Protein AF-0000000078038504 (afdb_homodimer)

Organism: Hydrogenophilus thermoluteolus (NCBI:txid297)

Solvent-accessible surface area (backbone atoms only — not comparable to full-atom values): 16137 Å² total; per-residue (Å²): 131,82,73,74,80,75,63,77,75,79,66,62,67,40,42,63,66,54,67,81,64,64,55,61,68,60,52,27,52,26,53,62,68,68,37,33,70,61,39,32,51,54,35,48,54,55,28,47,38,41,34,39,73,30,91,58,35,70,69,30,65,68,36,38,48,38,49,16,51,30,24,44,36,44,16,57,41,23,33,72,62,33,28,35,53,59,13,50,55,23,36,52,51,15,52,60,49,45,62,78,41,58,59,56,52,98,37,34,47,39,55,61,56,51,52,46,45,63,62,47,48,70,69,48,62,89,57,56,50,65,37,75,53,84,55,83,83,77,79,74,73,70,64,50,68,54,134,131,83,73,77,78,76,63,76,77,79,67,64,67,40,42,63,66,55,66,80,64,63,55,63,66,60,52,26,51,27,54,64,68,68,36,32,70,62,40,32,51,55,35,48,53,53,30,48,38,41,34,38,71,29,90,58,34,71,68,30,65,68,36,39,47,37,48,16,51,31,24,44,35,45,18,59,42,23,34,73,62,34,26,35,51,60,14,52,54,23,37,53,50,13,52,62,49,44,61,76,41,58,59,57,50,98,39,32,47,39,56,62,56,50,52,47,45,63,62,46,48,70,70,48,61,89,55,54,49,64,38,76,52,85,55,84,82,77,78,71,74,70,63,49,67,54,134

Radius of gyration: 19.46 Å; Cα contacts (8 Å, |Δi|>4): 376; chains: 2; bounding box: 46×58×58 Å

InterPro domains:
  IPR023203 TTHA0068-like superfamily [SSF140663] (23-120)

Foldseek 3Di:
DPPPPVPVPPFDEQDPVLLVVDDVVVLLVCVVVLVLVVSLVVLVVSLCSRQGVYPCRCVPLVSLQSVLVSLLSVLLVCLQQQQLVSNLVSLVSNLVSCVVVPQDDSFWGCVQSNVQSVVQNVQSPPDDRRDHRSDVVDDGDGTGGGD/DPPPCVPPPPFDEQDPVLLVVDDVVVLLVCVVVLVLVVSLVVLVVSLCSRQGVYPCRCVPLVSLQSVLVSLLSVLLVCLQQQQLVSNLVSLVSNLVSCVVVPQDDSFWGCVQSNVQSVVQNVQSPPDDRRDHRSDVVDDGDGTGGGD

Structure (mmCIF, N/CA/C/O backbone):
data_AF-0000000078038504-model_v1
#
loop_
_entity.id
_entity.type
_entity.pdbx_description
1 polymer 'DUF309 domain-containing protein'
#
loop_
_atom_site.group_PDB
_atom_site.id
_atom_site.type_symbol
_atom_site.label_atom_id
_atom_site.label_alt_id
_atom_site.label_comp_id
_atom_site.label_asym_id
_atom_site.label_entity_id
_atom_site.label_seq_id
_atom_site.pdbx_PDB_ins_code
_atom_site.Cartn_x
_atom_site.Cartn_y
_atom_site.Cartn_z
_atom_site.occupancy
_atom_site.B_iso_or_equiv
_atom_site.auth_seq_id
_atom_site.auth_comp_id
_atom_site.auth_asym_id
_atom_site.auth_atom_id
_atom_site.pdbx_PDB_model_num
ATOM 1 N N . MET A 1 1 ? 1.207 25.094 34.562 1 24.45 1 MET A N 1
ATOM 2 C CA . MET A 1 1 ? 1.896 24.625 33.344 1 24.45 1 MET A CA 1
ATOM 3 C C . MET A 1 1 ? 1.622 23.141 33.125 1 24.45 1 MET A C 1
ATOM 5 O O . MET A 1 1 ? 2.064 22.297 33.875 1 24.45 1 MET A O 1
ATOM 9 N N . LYS A 1 2 ? 0.464 22.75 32.844 1 29.91 2 LYS A N 1
ATOM 10 C CA . LYS A 1 2 ? 0.035 21.359 32.906 1 29.91 2 LYS A CA 1
ATOM 11 C C . LYS A 1 2 ? 0.872 20.469 32 1 29.91 2 LYS A C 1
ATOM 13 O O . LYS A 1 2 ? 1.03 20.766 30.812 1 29.91 2 LYS A O 1
ATOM 18 N N . LEU A 1 3 ? 1.889 19.797 32.438 1 27.39 3 LEU A N 1
ATOM 19 C CA . LEU A 1 3 ? 2.777 18.859 31.781 1 27.39 3 LEU A CA 1
ATOM 20 C C . LEU A 1 3 ? 1.981 17.859 30.953 1 27.39 3 LEU A C 1
ATOM 22 O O . LEU A 1 3 ? 1.042 17.234 31.453 1 27.39 3 LEU A O 1
ATOM 26 N N . LEU A 1 4 ? 1.687 18.172 29.75 1 30.17 4 LEU A N 1
ATOM 27 C CA . LEU A 1 4 ? 1.006 17.234 28.859 1 30.17 4 LEU A CA 1
ATOM 28 C C . LEU A 1 4 ? 1.541 15.828 29.047 1 30.17 4 LEU A C 1
ATOM 30 O O . LEU A 1 4 ? 2.752 15.602 28.984 1 30.17 4 LEU A O 1
ATOM 34 N N . ASP A 1 5 ? 1.05 15.086 30 1 33.38 5 ASP A N 1
ATOM 35 C CA . ASP A 1 5 ? 1.369 13.695 30.328 1 33.38 5 ASP A CA 1
ATOM 36 C C . ASP A 1 5 ? 1.619 12.875 29.062 1 33.38 5 ASP A C 1
ATOM 38 O O . ASP A 1 5 ? 0.715 12.695 28.234 1 33.38 5 ASP A O 1
ATOM 42 N N . LEU A 1 6 ? 2.699 13.031 28.328 1 35.84 6 LEU A N 1
ATOM 43 C CA . LEU A 1 6 ? 3.246 12.227 27.234 1 35.84 6 LEU A CA 1
ATOM 44 C C . LEU A 1 6 ? 3.248 10.75 27.594 1 35.84 6 LEU A C 1
ATOM 46 O O . LEU A 1 6 ? 4.312 10.141 27.75 1 35.84 6 LEU A O 1
ATOM 50 N N . SER A 1 7 ? 2.449 10.32 28.469 1 36.69 7 SER A N 1
ATOM 51 C CA . SER A 1 7 ? 2.379 8.891 28.734 1 36.69 7 SER A CA 1
ATOM 52 C C . SER A 1 7 ? 2.447 8.094 27.438 1 36.69 7 SER A C 1
ATOM 54 O O . SER A 1 7 ? 1.927 8.531 26.406 1 36.69 7 SER A O 1
ATOM 56 N N . PRO A 1 8 ? 3.508 7.215 27.203 1 38.59 8 PRO A N 1
ATOM 57 C CA . PRO A 1 8 ? 3.77 6.453 25.969 1 38.59 8 PRO A CA 1
ATOM 58 C C . PRO A 1 8 ? 2.492 5.922 25.328 1 38.59 8 PRO A C 1
ATOM 60 O O . PRO A 1 8 ? 1.638 5.355 26.016 1 38.59 8 PRO A O 1
ATOM 63 N N . THR A 1 9 ? 1.84 6.656 24.531 1 39.56 9 THR A N 1
ATOM 64 C CA . THR A 1 9 ? 0.634 6.195 23.844 1 39.56 9 THR A CA 1
ATOM 65 C C . THR A 1 9 ? 0.665 4.684 23.656 1 39.56 9 THR A C 1
ATOM 67 O O . THR A 1 9 ? 1.648 4.137 23.156 1 39.56 9 THR A O 1
ATOM 70 N N . HIS A 1 10 ? 0.212 3.795 24.547 1 45.25 10 HIS A N 1
ATOM 71 C CA . HIS A 1 10 ? 0.018 2.35 24.531 1 45.25 10 HIS A CA 1
ATOM 72 C C . HIS A 1 10 ? -0.402 1.855 23.156 1 45.25 10 HIS A C 1
ATOM 74 O O . HIS A 1 10 ? -1.516 2.133 22.703 1 45.25 10 HIS A O 1
ATOM 80 N N . PHE A 1 11 ? 0.529 1.907 22.234 1 53.47 11 PHE A N 1
ATOM 81 C CA . PHE A 1 11 ? 0.198 1.375 20.922 1 53.47 11 PHE A CA 1
ATOM 82 C C . PHE A 1 11 ? -0.288 -0.066 21.031 1 53.47 11 PHE A C 1
ATOM 84 O O . PHE A 1 11 ? 0.213 -0.837 21.844 1 53.47 11 PHE A O 1
ATOM 91 N N . ALA A 1 12 ? -1.456 -0.345 20.531 1 58.91 12 ALA A N 1
ATOM 92 C CA . ALA A 1 12 ? -1.997 -1.701 20.547 1 58.91 12 ALA A CA 1
ATOM 93 C C . ALA A 1 12 ? -0.991 -2.699 19.984 1 58.91 12 ALA A C 1
ATOM 95 O O . ALA A 1 12 ? -0.213 -2.367 19.094 1 58.91 12 ALA A O 1
ATOM 96 N N . PRO A 1 13 ? -0.776 -3.814 20.688 1 65.5 13 PRO A N 1
ATOM 97 C CA . PRO A 1 13 ? 0.057 -4.875 20.125 1 65.5 13 PRO A CA 1
ATOM 98 C C . PRO A 1 13 ? -0.416 -5.309 18.734 1 65.5 13 PRO A C 1
ATOM 100 O O . PRO A 1 13 ? -1.548 -5.012 18.344 1 65.5 13 PRO A O 1
ATOM 103 N N . PRO A 1 14 ? 0.567 -5.852 17.969 1 70.88 14 PRO A N 1
ATOM 104 C CA . PRO A 1 14 ? 0.13 -6.402 16.688 1 70.88 14 PRO A CA 1
ATOM 105 C C . PRO A 1 14 ? -1.079 -7.324 16.812 1 70.88 14 PRO A C 1
ATOM 107 O O . PRO A 1 14 ? -1.186 -8.07 17.797 1 70.88 14 PRO A O 1
ATOM 110 N N . ASP A 1 15 ? -1.96 -7.094 15.898 1 80.44 15 ASP A N 1
ATOM 111 C CA . ASP A 1 15 ? -3.168 -7.91 15.883 1 80.44 15 ASP A CA 1
ATOM 112 C C . ASP A 1 15 ? -2.947 -9.203 15.109 1 80.44 15 ASP A C 1
ATOM 114 O O . ASP A 1 15 ? -3.367 -9.32 13.953 1 80.44 15 ASP A O 1
ATOM 118 N N . ARG A 1 16 ? -2.447 -10.242 15.766 1 84.88 16 ARG A N 1
ATOM 119 C CA . ARG A 1 16 ? -2.141 -11.5 15.086 1 84.88 16 ARG A CA 1
ATOM 120 C C . ARG A 1 16 ? -3.406 -12.312 14.844 1 84.88 16 ARG A C 1
ATOM 122 O O . ARG A 1 16 ? -3.396 -13.266 14.055 1 84.88 16 ARG A O 1
ATOM 129 N N . GLN A 1 17 ? -4.422 -11.875 15.469 1 87.38 17 GLN A N 1
ATOM 130 C CA . GLN A 1 17 ? -5.688 -12.57 15.266 1 87.38 17 GLN A CA 1
ATOM 131 C C . GLN A 1 17 ? -6.145 -12.477 13.812 1 87.38 17 GLN A C 1
ATOM 133 O O . GLN A 1 17 ? -6.965 -13.273 13.359 1 87.38 17 GLN A O 1
ATOM 138 N N . VAL A 1 18 ? -5.613 -11.539 13.117 1 88.94 18 VAL A N 1
ATOM 139 C CA . VAL A 1 18 ? -5.965 -11.352 11.711 1 88.94 18 VAL A CA 1
ATOM 140 C C . VAL A 1 18 ? -5.621 -12.617 10.922 1 88.94 18 VAL A C 1
ATOM 142 O O . VAL A 1 18 ? -6.305 -12.953 9.953 1 88.94 18 VAL A O 1
ATOM 145 N N . LEU A 1 19 ? -4.648 -13.367 11.406 1 90.88 19 LEU A N 1
ATOM 146 C CA . LEU A 1 19 ? -4.203 -14.555 10.68 1 90.88 19 LEU A CA 1
ATOM 147 C C . LEU A 1 19 ? -5.246 -15.664 10.773 1 90.88 19 LEU A C 1
ATOM 149 O O . LEU A 1 19 ? -5.43 -16.422 9.82 1 90.88 19 LEU A O 1
ATOM 153 N N . SER A 1 20 ? -5.902 -15.711 11.883 1 89.56 20 SER A N 1
ATOM 154 C CA . SER A 1 20 ? -6.922 -16.734 12.07 1 89.56 20 SER A CA 1
ATOM 155 C C . SER A 1 20 ? -8.172 -16.438 11.258 1 89.56 20 SER A C 1
ATOM 157 O O . SER A 1 20 ? -8.984 -17.328 10.992 1 89.56 20 SER A O 1
ATOM 159 N N . ASN A 1 21 ? -8.266 -15.203 10.797 1 87.19 21 ASN A N 1
ATOM 160 C CA . ASN A 1 21 ? -9.469 -14.773 10.086 1 87.19 21 ASN A CA 1
ATOM 161 C C . ASN A 1 21 ? -9.188 -14.547 8.602 1 87.19 21 ASN A C 1
ATOM 163 O O . ASN A 1 21 ? -10.016 -13.984 7.891 1 87.19 21 ASN A O 1
ATOM 167 N N . LEU A 1 22 ? -7.977 -14.992 8.227 1 91.38 22 LEU A N 1
ATOM 168 C CA . LEU A 1 22 ? -7.668 -14.836 6.809 1 91.38 22 LEU A CA 1
ATOM 169 C C . LEU A 1 22 ? -8.523 -15.781 5.965 1 91.38 22 LEU A C 1
ATOM 171 O O . LEU A 1 22 ? -8.391 -17 6.062 1 91.38 22 LEU A O 1
ATOM 175 N N . ASP A 1 23 ? -9.422 -15.219 5.242 1 93.75 23 ASP A N 1
ATOM 176 C CA . ASP A 1 23 ? -10.273 -15.984 4.332 1 93.75 23 ASP A CA 1
ATOM 177 C C . ASP A 1 23 ? -9.773 -15.883 2.895 1 93.75 23 ASP A C 1
ATOM 179 O O . ASP A 1 23 ? -10.141 -14.961 2.166 1 93.75 23 ASP A O 1
ATOM 183 N N . TRP A 1 24 ? -9.102 -16.859 2.418 1 97.12 24 TRP A N 1
ATOM 184 C CA . TRP A 1 24 ? -8.5 -16.844 1.092 1 97.12 24 TRP A CA 1
ATOM 185 C C . TRP A 1 24 ? -9.562 -16.969 0.005 1 97.12 24 TRP A C 1
ATOM 187 O O . TRP A 1 24 ? -9.305 -16.656 -1.161 1 97.12 24 TRP A O 1
ATOM 197 N N . SER A 1 25 ? -10.719 -17.438 0.412 1 97.56 25 SER A N 1
ATOM 198 C CA . SER A 1 25 ? -11.781 -17.484 -0.591 1 97.56 25 SER A CA 1
ATOM 199 C C . SER A 1 25 ? -12.195 -16.094 -1.031 1 97.56 25 SER A C 1
ATOM 201 O O . SER A 1 25 ? -12.547 -15.875 -2.191 1 97.56 25 SER A O 1
ATOM 203 N N . GLU A 1 26 ? -12.133 -15.156 -0.125 1 96.88 26 GLU A N 1
ATOM 204 C CA . GLU A 1 26 ? -12.391 -13.758 -0.467 1 96.88 26 GLU A CA 1
ATOM 205 C C . GLU A 1 26 ? -11.305 -13.203 -1.383 1 96.88 26 GLU A C 1
ATOM 207 O O . GLU A 1 26 ? -11.609 -12.531 -2.373 1 96.88 26 GLU A O 1
ATOM 212 N N . ALA A 1 27 ? -10.07 -13.477 -1.046 1 97.75 27 ALA A N 1
ATOM 213 C CA . ALA A 1 27 ? -8.945 -13.047 -1.873 1 97.75 27 ALA A CA 1
ATOM 214 C C . ALA A 1 27 ? -9.031 -13.648 -3.275 1 97.75 27 ALA A C 1
ATOM 216 O O . ALA A 1 27 ? -8.852 -12.945 -4.27 1 97.75 27 ALA A O 1
ATOM 217 N N . ALA A 1 28 ? -9.367 -14.906 -3.328 1 98.44 28 ALA A N 1
ATOM 218 C CA . ALA A 1 28 ? -9.484 -15.602 -4.605 1 98.44 28 ALA A CA 1
ATOM 219 C C . ALA A 1 28 ? -10.594 -15 -5.465 1 98.44 28 ALA A C 1
ATOM 221 O O . ALA A 1 28 ? -10.43 -14.844 -6.676 1 98.44 28 ALA A O 1
ATOM 222 N N . ALA A 1 29 ? -11.641 -14.68 -4.828 1 98.38 29 ALA A N 1
ATOM 223 C CA . ALA A 1 29 ? -12.758 -14.094 -5.566 1 98.38 29 ALA A CA 1
ATOM 224 C C . ALA A 1 29 ? -12.352 -12.781 -6.223 1 98.38 29 ALA A C 1
ATOM 226 O O . ALA A 1 29 ? -12.633 -12.555 -7.398 1 98.38 29 ALA A O 1
ATOM 227 N N . MET A 1 30 ? -11.656 -11.945 -5.523 1 97.88 30 MET A N 1
ATOM 228 C CA . MET A 1 30 ? -11.227 -10.656 -6.051 1 97.88 30 MET A CA 1
ATOM 229 C C . MET A 1 30 ? -10.156 -10.844 -7.125 1 97.88 30 MET A C 1
ATOM 231 O O . MET A 1 30 ? -10.219 -10.227 -8.188 1 97.88 30 MET A O 1
ATOM 235 N N . TRP A 1 31 ? -9.242 -11.727 -6.898 1 98.5 31 TRP A N 1
ATOM 236 C CA . TRP A 1 31 ? -8.188 -12.031 -7.855 1 98.5 31 TRP A CA 1
ATOM 237 C C . TRP A 1 31 ? -8.773 -12.547 -9.164 1 98.5 31 TRP A C 1
ATOM 239 O O . TRP A 1 31 ? -8.477 -12.023 -10.242 1 98.5 31 TRP A O 1
ATOM 249 N N . ASP A 1 32 ? -9.648 -13.469 -9.016 1 98.5 32 ASP A N 1
ATOM 250 C CA . ASP A 1 32 ? -10.18 -14.18 -10.172 1 98.5 32 ASP A CA 1
ATOM 251 C C . ASP A 1 32 ? -11.141 -13.305 -10.969 1 98.5 32 ASP A C 1
ATOM 253 O O . ASP A 1 32 ? -11.414 -13.57 -12.141 1 98.5 32 ASP A O 1
ATOM 257 N N . SER A 1 33 ? -11.688 -12.305 -10.352 1 97.94 33 SER A N 1
ATOM 258 C CA . SER A 1 33 ? -12.602 -11.406 -11.039 1 97.94 33 SER A CA 1
ATOM 259 C C . SER A 1 33 ? -11.906 -10.102 -11.422 1 97.94 33 SER A C 1
ATOM 261 O O . SER A 1 33 ? -12.57 -9.125 -11.781 1 97.94 33 SER A O 1
ATOM 263 N N . ASN A 1 34 ? -10.602 -10.023 -11.273 1 97.62 34 ASN A N 1
ATOM 264 C CA . ASN A 1 34 ? -9.758 -8.906 -11.688 1 97.62 34 ASN A CA 1
ATOM 265 C C . ASN A 1 34 ? -10.047 -7.652 -10.867 1 97.62 34 ASN A C 1
ATOM 267 O O . ASN A 1 34 ? -9.883 -6.535 -11.359 1 97.62 34 ASN A O 1
ATOM 271 N N . GLN A 1 35 ? -10.547 -7.828 -9.672 1 96.69 35 GLN A N 1
ATOM 272 C CA . GLN A 1 35 ? -10.703 -6.734 -8.719 1 96.69 35 GLN A CA 1
ATOM 273 C C . GLN A 1 35 ? -9.414 -6.512 -7.922 1 96.69 35 GLN A C 1
ATOM 275 O O . GLN A 1 35 ? -9.422 -6.59 -6.691 1 96.69 35 GLN A O 1
ATOM 280 N N . LEU A 1 36 ? -8.438 -6.102 -8.602 1 97.19 36 LEU A N 1
ATOM 281 C CA . LEU A 1 36 ? -7.074 -6.125 -8.078 1 97.19 36 LEU A CA 1
ATOM 282 C C . LEU A 1 36 ? -6.84 -4.949 -7.133 1 97.19 36 LEU A C 1
ATOM 284 O O . LEU A 1 36 ? -6.121 -5.078 -6.137 1 97.19 36 LEU A O 1
ATOM 288 N N . GLY A 1 37 ? -7.41 -3.799 -7.426 1 92.88 37 GLY A N 1
ATOM 289 C CA . GLY A 1 37 ? -7.328 -2.697 -6.48 1 92.88 37 GLY A CA 1
ATOM 290 C C . GLY A 1 37 ? -7.898 -3.039 -5.117 1 92.88 37 GLY A C 1
ATOM 291 O O . GLY A 1 37 ? -7.266 -2.787 -4.09 1 92.88 37 GLY A O 1
ATOM 292 N N . ALA A 1 38 ? -9.07 -3.609 -5.113 1 92.44 38 ALA A N 1
ATOM 293 C CA . ALA A 1 38 ? -9.734 -4.02 -3.877 1 92.44 38 ALA A CA 1
ATOM 294 C C . ALA A 1 38 ? -8.914 -5.082 -3.146 1 92.44 38 ALA A C 1
ATOM 296 O O . ALA A 1 38 ? -8.797 -5.047 -1.92 1 92.44 38 ALA A O 1
ATOM 297 N N . LEU A 1 39 ? -8.391 -5.984 -3.906 1 96.88 39 LEU A N 1
ATOM 298 C CA . LEU A 1 39 ? -7.57 -7.031 -3.305 1 96.88 39 LEU A CA 1
ATOM 299 C C . LEU A 1 39 ? -6.316 -6.441 -2.664 1 96.88 39 LEU A C 1
ATOM 301 O O . LEU A 1 39 ? -5.922 -6.852 -1.571 1 96.88 39 LEU A O 1
ATOM 305 N N . HIS A 1 40 ? -5.703 -5.555 -3.346 1 94.5 40 HIS A N 1
ATOM 306 C CA . HIS A 1 40 ? -4.535 -4.887 -2.779 1 94.5 40 HIS A CA 1
ATOM 307 C C . HIS A 1 40 ? -4.871 -4.23 -1.443 1 94.5 40 HIS A C 1
ATOM 309 O O . HIS A 1 40 ? -4.141 -4.402 -0.463 1 94.5 40 HIS A O 1
ATOM 315 N N . ASP A 1 41 ? -6.02 -3.535 -1.401 1 89.25 41 ASP A N 1
ATOM 316 C CA . ASP A 1 41 ? -6.457 -2.906 -0.16 1 89.25 41 ASP A CA 1
ATOM 317 C C . ASP A 1 41 ? -6.699 -3.949 0.93 1 89.25 41 ASP A C 1
ATOM 319 O O . ASP A 1 41 ? -6.32 -3.746 2.086 1 89.25 41 ASP A O 1
ATOM 323 N N . TRP A 1 42 ? -7.316 -4.977 0.536 1 93.19 42 TRP A N 1
ATOM 324 C CA . TRP A 1 42 ? -7.605 -6.082 1.441 1 93.19 42 TRP A CA 1
ATOM 325 C C . TRP A 1 42 ? -6.324 -6.645 2.043 1 93.19 42 TRP A C 1
ATOM 327 O O . TRP A 1 42 ? -6.227 -6.82 3.26 1 93.19 42 TRP A O 1
ATOM 337 N N . LEU A 1 43 ? -5.305 -6.887 1.297 1 95 43 LEU A N 1
ATOM 338 C CA . LEU A 1 43 ? -4.012 -7.395 1.738 1 95 43 LEU A CA 1
ATOM 339 C C . LEU A 1 43 ? -3.299 -6.379 2.621 1 95 43 LEU A C 1
ATOM 341 O O . LEU A 1 43 ? -2.764 -6.73 3.676 1 95 43 LEU A O 1
ATOM 345 N N . ASN A 1 44 ? -3.354 -5.176 2.193 1 89.38 44 ASN A N 1
ATOM 346 C CA . ASN A 1 44 ? -2.652 -4.113 2.904 1 89.38 44 ASN A CA 1
ATOM 347 C C . ASN A 1 44 ? -3.232 -3.893 4.297 1 89.38 44 ASN A C 1
ATOM 349 O O . ASN A 1 44 ? -2.494 -3.627 5.246 1 89.38 44 ASN A O 1
ATOM 353 N N . GLU A 1 45 ? -4.512 -3.934 4.426 1 89 45 GLU A N 1
ATOM 354 C CA . GLU A 1 45 ? -5.152 -3.799 5.734 1 89 45 GLU A CA 1
ATOM 355 C C . GLU A 1 45 ? -4.699 -4.902 6.684 1 89 45 GLU A C 1
ATOM 357 O O . GLU A 1 45 ? -4.367 -4.633 7.844 1 89 45 GLU A O 1
ATOM 362 N N . ARG A 1 46 ? -4.676 -6.051 6.23 1 92.44 46 ARG A N 1
ATOM 363 C CA . ARG A 1 46 ? -4.277 -7.18 7.066 1 92.44 46 ARG A CA 1
ATOM 364 C C . ARG A 1 46 ? -2.783 -7.133 7.371 1 92.44 46 ARG A C 1
ATOM 366 O O . ARG A 1 46 ? -2.361 -7.453 8.484 1 92.44 46 ARG A O 1
ATOM 373 N N . TRP A 1 47 ? -2.029 -6.781 6.379 1 91.19 47 TRP A N 1
ATOM 374 C CA . TRP A 1 47 ? -0.602 -6.566 6.59 1 91.19 47 TRP A CA 1
ATOM 375 C C . TRP A 1 47 ? -0.362 -5.531 7.684 1 91.19 47 TRP A C 1
ATOM 377 O O . TRP A 1 47 ? 0.427 -5.762 8.602 1 91.19 47 TRP A O 1
ATOM 387 N N . SER A 1 48 ? -1.07 -4.414 7.621 1 86.06 48 SER A N 1
ATOM 388 C CA . SER A 1 48 ? -0.925 -3.338 8.602 1 86.06 48 SER A CA 1
ATOM 389 C C . SER A 1 48 ? -1.262 -3.822 10.008 1 86.06 48 SER A C 1
ATOM 391 O O . SER A 1 48 ? -0.561 -3.492 10.969 1 86.06 48 SER A O 1
ATOM 393 N N . ARG A 1 49 ? -2.236 -4.566 10.109 1 86.75 49 ARG A N 1
ATOM 394 C CA . ARG A 1 49 ? -2.648 -5.094 11.406 1 86.75 49 ARG A CA 1
ATOM 395 C C . ARG A 1 49 ? -1.567 -5.992 12 1 86.75 49 ARG A C 1
ATOM 397 O O . ARG A 1 49 ? -1.41 -6.055 13.227 1 86.75 49 ARG A O 1
ATOM 404 N N . LEU A 1 50 ? -0.825 -6.594 11.18 1 86.44 50 LEU A N 1
ATOM 405 C CA . LEU A 1 50 ? 0.227 -7.496 11.633 1 86.44 50 LEU A CA 1
ATOM 406 C C . LEU A 1 50 ? 1.463 -6.719 12.07 1 86.44 50 LEU A C 1
ATOM 408 O O . LEU A 1 50 ? 2.152 -7.117 13.008 1 86.44 50 LEU A O 1
ATOM 412 N N . ILE A 1 51 ? 1.694 -5.641 11.352 1 82.06 51 ILE A N 1
ATOM 413 C CA . ILE A 1 51 ? 2.992 -5.016 11.578 1 82.06 51 ILE A CA 1
ATOM 414 C C . ILE A 1 51 ? 2.852 -3.896 12.609 1 82.06 51 ILE A C 1
ATOM 416 O O . ILE A 1 51 ? 3.846 -3.436 13.172 1 82.06 51 ILE A O 1
ATOM 420 N N . GLN A 1 52 ? 1.647 -3.453 12.789 1 74.38 52 GLN A N 1
ATOM 421 C CA . GLN A 1 52 ? 1.447 -2.381 13.766 1 74.38 52 GLN A CA 1
ATOM 422 C C . GLN A 1 52 ? 2.035 -2.752 15.117 1 74.38 52 GLN A C 1
ATOM 424 O O . GLN A 1 52 ? 1.69 -3.789 15.688 1 74.38 52 GLN A O 1
ATOM 429 N N . ASN A 1 53 ? 2.967 -1.938 15.57 1 66.06 53 ASN A N 1
ATOM 430 C CA . ASN A 1 53 ? 3.623 -2.062 16.859 1 66.06 53 ASN A CA 1
ATOM 431 C C . ASN A 1 53 ? 4.293 -3.424 17.031 1 66.06 53 ASN A C 1
ATOM 433 O O . ASN A 1 53 ? 4.402 -3.938 18.141 1 66.06 53 ASN A O 1
ATOM 437 N N . SER A 1 54 ? 4.539 -4.078 15.891 1 74.06 54 SER A N 1
ATOM 438 C CA . SER A 1 54 ? 5.223 -5.363 15.953 1 74.06 54 SER A CA 1
ATOM 439 C C . SER A 1 54 ? 6.73 -5.184 16.109 1 74.06 54 SER A C 1
ATOM 441 O O . SER A 1 54 ? 7.352 -4.434 15.352 1 74.06 54 SER A O 1
ATOM 443 N N . PRO A 1 55 ? 7.266 -5.895 17.125 1 70.88 55 PRO A N 1
ATOM 444 C CA . PRO A 1 55 ? 8.719 -5.809 17.281 1 70.88 55 PRO A CA 1
ATOM 445 C C . PRO A 1 55 ? 9.484 -6.34 16.078 1 70.88 55 PRO A C 1
ATOM 447 O O . PRO A 1 55 ? 10.562 -5.836 15.75 1 70.88 55 PRO A O 1
ATOM 450 N N . ALA A 1 56 ? 8.969 -7.34 15.414 1 74.31 56 ALA A N 1
ATOM 451 C CA . ALA A 1 56 ? 9.633 -7.922 14.25 1 74.31 56 ALA A CA 1
ATOM 452 C C . ALA A 1 56 ? 9.461 -7.035 13.016 1 74.31 56 ALA A C 1
ATOM 454 O O . ALA A 1 56 ? 10.289 -7.066 12.102 1 74.31 56 ALA A O 1
ATOM 455 N N . GLY A 1 57 ? 8.375 -6.262 12.969 1 72.94 57 GLY A N 1
ATOM 456 C CA . GLY A 1 57 ? 8.078 -5.387 11.852 1 72.94 57 GLY A CA 1
ATOM 457 C C . GLY A 1 57 ? 8.047 -6.113 10.516 1 72.94 57 GLY A C 1
ATOM 458 O O . GLY A 1 57 ? 7.34 -7.117 10.367 1 72.94 57 GLY A O 1
ATOM 459 N N . MET A 1 58 ? 8.984 -5.715 9.648 1 69.81 58 MET A N 1
ATOM 460 C CA . MET A 1 58 ? 9.023 -6.25 8.289 1 69.81 58 MET A CA 1
ATOM 461 C C . MET A 1 58 ? 9.664 -7.633 8.266 1 69.81 58 MET A C 1
ATOM 463 O O . MET A 1 58 ? 9.586 -8.344 7.262 1 69.81 58 MET A O 1
ATOM 467 N N . ARG A 1 59 ? 10.125 -8.102 9.391 1 78.06 59 ARG A N 1
ATOM 468 C CA . ARG A 1 59 ? 10.773 -9.414 9.453 1 78.06 59 ARG A CA 1
ATOM 469 C C . ARG A 1 59 ? 9.781 -10.492 9.875 1 78.06 59 ARG A C 1
ATOM 471 O O . ARG A 1 59 ? 10.109 -11.68 9.891 1 78.06 59 ARG A O 1
ATOM 478 N N . ASP A 1 60 ? 8.602 -10.102 10.227 1 87.25 60 ASP A N 1
ATOM 479 C CA . ASP A 1 60 ? 7.535 -11.078 10.461 1 87.25 60 ASP A CA 1
ATOM 480 C C . ASP A 1 60 ? 7.203 -11.844 9.18 1 87.25 60 ASP A C 1
ATOM 482 O O . ASP A 1 60 ? 6.836 -11.242 8.164 1 87.25 60 ASP A O 1
ATOM 486 N N . PRO A 1 61 ? 7.367 -13.164 9.25 1 91.81 61 PRO A N 1
ATOM 487 C CA . PRO A 1 61 ? 7.211 -13.938 8.008 1 91.81 61 PRO A CA 1
ATOM 488 C C . PRO A 1 61 ? 5.812 -13.812 7.414 1 91.81 61 PRO A C 1
ATOM 490 O O . PRO A 1 61 ? 5.66 -13.742 6.191 1 91.81 61 PRO A O 1
ATOM 493 N N . GLU A 1 62 ? 4.824 -13.812 8.242 1 94.19 62 GLU A N 1
ATOM 494 C CA . GLU A 1 62 ? 3.459 -13.688 7.738 1 94.19 62 GLU A CA 1
ATOM 495 C C . GLU A 1 62 ? 3.213 -12.305 7.137 1 94.19 62 GLU A C 1
ATOM 497 O O . GLU A 1 62 ? 2.553 -12.18 6.102 1 94.19 62 GLU A O 1
ATOM 502 N N . ALA A 1 63 ? 3.775 -11.336 7.75 1 91.19 63 ALA A N 1
ATOM 503 C CA . ALA A 1 63 ? 3.666 -9.977 7.215 1 91.19 63 ALA A CA 1
ATOM 504 C C . ALA A 1 63 ? 4.41 -9.852 5.891 1 91.19 63 ALA A C 1
ATOM 506 O O . ALA A 1 63 ? 3.896 -9.266 4.934 1 91.19 63 ALA A O 1
ATOM 507 N N . GLU A 1 64 ? 5.574 -10.375 5.914 1 91 64 GLU A N 1
ATOM 508 C CA . GLU A 1 64 ? 6.363 -10.336 4.688 1 91 64 GLU A CA 1
ATOM 509 C C . GLU A 1 64 ? 5.648 -11.047 3.545 1 91 64 GLU A C 1
ATOM 511 O O . GLU A 1 64 ? 5.66 -10.578 2.406 1 91 64 GLU A O 1
ATOM 516 N N . PHE A 1 65 ? 5.074 -12.117 3.902 1 96.19 65 PHE A N 1
ATOM 517 C CA . PHE A 1 65 ? 4.348 -12.891 2.896 1 96.19 65 PHE A CA 1
ATOM 518 C C . PHE A 1 65 ? 3.174 -12.086 2.348 1 96.19 65 PHE A C 1
ATOM 520 O O . PHE A 1 65 ? 2.986 -12 1.132 1 96.19 65 PHE A O 1
ATOM 527 N N . LEU A 1 66 ? 2.379 -11.492 3.184 1 95.75 66 LEU A N 1
ATOM 528 C CA . LEU A 1 66 ? 1.248 -10.68 2.744 1 95.75 66 LEU A CA 1
ATOM 529 C C . LEU A 1 66 ? 1.72 -9.508 1.889 1 95.75 66 LEU A C 1
ATOM 531 O O . LEU A 1 66 ? 1.065 -9.148 0.907 1 95.75 66 LEU A O 1
ATOM 535 N N . GLN A 1 67 ? 2.822 -8.977 2.238 1 93.19 67 GLN A N 1
ATOM 536 C CA . GLN A 1 67 ? 3.393 -7.895 1.439 1 93.19 67 GLN A CA 1
ATOM 537 C C . GLN A 1 67 ? 3.787 -8.391 0.05 1 93.19 67 GLN A C 1
ATOM 539 O O . GLN A 1 67 ? 3.549 -7.707 -0.948 1 93.19 67 GLN A O 1
ATOM 544 N N . GLY A 1 68 ? 4.41 -9.516 -0.007 1 95.88 68 GLY A N 1
ATOM 545 C CA . GLY A 1 68 ? 4.738 -10.125 -1.288 1 95.88 68 GLY A CA 1
ATOM 546 C C . GLY A 1 68 ? 3.527 -10.344 -2.172 1 95.88 68 GLY A C 1
ATOM 547 O O . GLY A 1 68 ? 3.574 -10.086 -3.377 1 95.88 68 GLY A O 1
ATOM 548 N N . LEU A 1 69 ? 2.467 -10.828 -1.573 1 98.12 69 LEU A N 1
ATOM 549 C CA . LEU A 1 69 ? 1.224 -10.992 -2.316 1 98.12 69 LEU A CA 1
ATOM 550 C C . LEU A 1 69 ? 0.705 -9.641 -2.811 1 98.12 69 LEU A C 1
ATOM 552 O O . LEU A 1 69 ? 0.22 -9.539 -3.939 1 98.12 69 LEU A O 1
ATOM 556 N N . ALA A 1 70 ? 0.816 -8.664 -2.008 1 96.62 70 ALA A N 1
ATOM 557 C CA . ALA A 1 70 ? 0.39 -7.32 -2.396 1 96.62 70 ALA A CA 1
ATOM 558 C C . ALA A 1 70 ? 1.194 -6.816 -3.59 1 96.62 70 ALA A C 1
ATOM 560 O O . ALA A 1 70 ? 0.639 -6.203 -4.504 1 96.62 70 ALA A O 1
ATOM 561 N N . PHE A 1 71 ? 2.5 -7.082 -3.59 1 96.06 71 PHE A N 1
ATOM 562 C CA . PHE A 1 71 ? 3.338 -6.703 -4.723 1 96.06 71 PHE A CA 1
ATOM 563 C C . PHE A 1 71 ? 2.861 -7.379 -6 1 96.06 71 PHE A C 1
ATOM 565 O O . PHE A 1 71 ? 2.777 -6.742 -7.055 1 96.06 71 PHE A O 1
ATOM 572 N N . ALA A 1 72 ? 2.57 -8.617 -5.871 1 98.44 72 ALA A N 1
ATOM 573 C CA . ALA A 1 72 ? 2.102 -9.367 -7.035 1 98.44 72 ALA A CA 1
ATOM 574 C C . ALA A 1 72 ? 0.801 -8.781 -7.578 1 98.44 72 ALA A C 1
ATOM 576 O O . ALA A 1 72 ? 0.656 -8.586 -8.789 1 98.44 72 ALA A O 1
ATOM 577 N N . VAL A 1 73 ? -0.092 -8.492 -6.672 1 98.25 73 VAL A N 1
ATOM 578 C CA . VAL A 1 73 ? -1.382 -7.918 -7.043 1 98.25 73 VAL A CA 1
ATOM 579 C C . VAL A 1 73 ? -1.171 -6.57 -7.727 1 98.25 73 VAL A C 1
ATOM 581 O O . VAL A 1 73 ? -1.752 -6.305 -8.781 1 98.25 73 VAL A O 1
ATOM 584 N N . LEU A 1 74 ? -0.342 -5.75 -7.23 1 97 74 LEU A N 1
ATOM 585 C CA . LEU A 1 74 ? -0.079 -4.438 -7.809 1 97 74 LEU A CA 1
ATOM 586 C C . LEU A 1 74 ? 0.581 -4.566 -9.172 1 97 74 LEU A C 1
ATOM 588 O O . LEU A 1 74 ? 0.325 -3.76 -10.07 1 97 74 LEU A O 1
ATOM 592 N N . ALA A 1 75 ? 1.454 -5.523 -9.289 1 97.81 75 ALA A N 1
ATOM 593 C CA . ALA A 1 75 ? 2.082 -5.727 -10.594 1 97.81 75 ALA A CA 1
ATOM 594 C C . ALA A 1 75 ? 1.032 -5.953 -11.68 1 97.81 75 ALA A C 1
ATOM 596 O O . ALA A 1 75 ? 1.093 -5.336 -12.742 1 97.81 75 ALA A O 1
ATOM 597 N N . LEU A 1 76 ? 0.105 -6.805 -11.398 1 98.25 76 LEU A N 1
ATOM 598 C CA . LEU A 1 76 ? -0.968 -7.086 -12.344 1 98.25 76 LEU A CA 1
ATOM 599 C C . LEU A 1 76 ? -1.843 -5.855 -12.562 1 98.25 76 LEU A C 1
ATOM 601 O O . LEU A 1 76 ? -2.191 -5.527 -13.695 1 98.25 76 LEU A O 1
ATOM 605 N N . PHE A 1 77 ? -2.133 -5.152 -11.531 1 97.19 77 PHE A N 1
ATOM 606 C CA . PHE A 1 77 ? -2.965 -3.957 -11.586 1 97.19 77 PHE A CA 1
ATOM 607 C C . PHE A 1 77 ? -2.289 -2.863 -12.406 1 97.19 77 PHE A C 1
ATOM 609 O O . PHE A 1 77 ? -2.91 -2.273 -13.297 1 97.19 77 PHE A O 1
ATOM 616 N N . PHE A 1 78 ? -1.031 -2.613 -12.133 1 96.81 78 PHE A N 1
ATOM 617 C CA . PHE A 1 78 ? -0.282 -1.567 -12.82 1 96.81 78 PHE A CA 1
ATOM 618 C C . PHE A 1 78 ? -0.158 -1.877 -14.305 1 96.81 78 PHE A C 1
ATOM 620 O O . PHE A 1 78 ? -0.28 -0.981 -15.141 1 96.81 78 PHE A O 1
ATOM 627 N N . THR A 1 79 ? 0.086 -3.133 -14.57 1 97.62 79 THR A N 1
ATOM 628 C CA . THR A 1 79 ? 0.183 -3.537 -15.969 1 97.62 79 THR A CA 1
ATOM 629 C C . THR A 1 79 ? -1.077 -3.145 -16.734 1 97.62 79 THR A C 1
ATOM 631 O O . THR A 1 79 ? -0.997 -2.639 -17.859 1 97.62 79 THR A O 1
ATOM 634 N N . GLN A 1 80 ? -2.215 -3.275 -16.125 1 96.62 80 GLN A N 1
ATOM 635 C CA . GLN A 1 80 ? -3.498 -3.025 -16.766 1 96.62 80 GLN A CA 1
ATOM 636 C C . GLN A 1 80 ? -3.863 -1.544 -16.703 1 96.62 80 GLN A C 1
ATOM 638 O O . GLN A 1 80 ? -4.781 -1.098 -17.391 1 96.62 80 GLN A O 1
ATOM 643 N N . ASN A 1 81 ? -3.16 -0.777 -15.898 1 93.56 81 ASN A N 1
ATOM 644 C CA . ASN A 1 81 ? -3.506 0.625 -15.688 1 93.56 81 ASN A CA 1
ATOM 645 C C . ASN A 1 81 ? -2.373 1.552 -16.125 1 93.56 81 ASN A C 1
ATOM 647 O O . ASN A 1 81 ? -2.127 2.576 -15.484 1 93.56 81 ASN A O 1
ATOM 651 N N . ARG A 1 82 ? -1.632 1.195 -17.031 1 93.75 82 ARG A N 1
ATOM 652 C CA . ARG A 1 82 ? -0.66 2 -17.766 1 93.75 82 ARG A CA 1
ATOM 653 C C . ARG A 1 82 ? 0.416 2.543 -16.828 1 93.75 82 ARG A C 1
ATOM 655 O O . ARG A 1 82 ? 0.817 3.703 -16.953 1 93.75 82 ARG A O 1
ATOM 662 N N . ASN A 1 83 ? 0.75 1.838 -15.922 1 93.81 83 ASN A N 1
ATOM 663 C CA . ASN A 1 83 ? 1.934 2.104 -15.117 1 93.81 83 ASN A CA 1
ATOM 664 C C . ASN A 1 83 ? 2.953 0.973 -15.219 1 93.81 83 ASN A C 1
ATOM 666 O O . ASN A 1 83 ? 3.213 0.271 -14.242 1 93.81 83 ASN A O 1
ATOM 670 N N . GLN A 1 84 ? 3.635 0.912 -16.344 1 96.81 84 GLN A N 1
ATOM 671 C CA . GLN A 1 84 ? 4.492 -0.231 -16.641 1 96.81 84 GLN A CA 1
ATOM 672 C C . GLN A 1 84 ? 5.789 -0.175 -15.844 1 96.81 84 GLN A C 1
ATOM 674 O O . GLN A 1 84 ? 6.328 -1.212 -15.453 1 96.81 84 GLN A O 1
ATOM 679 N N . GLU A 1 85 ? 6.219 0.999 -15.625 1 92.38 85 GLU A N 1
ATOM 680 C CA . GLU A 1 85 ? 7.406 1.128 -14.781 1 92.38 85 GLU A CA 1
ATOM 681 C C . GLU A 1 85 ? 7.133 0.621 -13.367 1 92.38 85 GLU A C 1
ATOM 683 O O . GLU A 1 85 ? 7.938 -0.124 -12.805 1 92.38 85 GLU A O 1
ATOM 688 N N . GLY A 1 86 ? 6.051 1.05 -12.797 1 93.38 86 GLY A N 1
ATOM 689 C CA . GLY A 1 86 ? 5.656 0.543 -11.492 1 93.38 86 GLY A CA 1
ATOM 690 C C . GLY A 1 86 ? 5.438 -0.957 -11.477 1 93.38 86 GLY A C 1
ATOM 691 O O . GLY A 1 86 ? 5.809 -1.634 -10.516 1 93.38 86 GLY A O 1
ATOM 692 N N . ALA A 1 87 ? 4.859 -1.404 -12.57 1 97.06 87 ALA A N 1
ATOM 693 C CA . ALA A 1 87 ? 4.613 -2.84 -12.664 1 97.06 87 ALA A CA 1
ATOM 694 C C . ALA A 1 87 ? 5.918 -3.627 -12.57 1 97.06 87 ALA A C 1
ATOM 696 O O . ALA A 1 87 ? 6.004 -4.617 -11.836 1 97.06 87 ALA A O 1
ATOM 697 N N . LEU A 1 88 ? 6.918 -3.184 -13.242 1 95.44 88 LEU A N 1
ATOM 698 C CA . LEU A 1 88 ? 8.211 -3.859 -13.234 1 95.44 88 LEU A CA 1
ATOM 699 C C . LEU A 1 88 ? 8.812 -3.867 -11.836 1 95.44 88 LEU A C 1
ATOM 701 O O . LEU A 1 88 ? 9.312 -4.895 -11.375 1 95.44 88 LEU A O 1
ATOM 705 N N . LEU A 1 89 ? 8.734 -2.777 -11.211 1 92.69 89 LEU A N 1
ATOM 706 C CA . LEU A 1 89 ? 9.234 -2.676 -9.844 1 92.69 89 LEU A CA 1
ATOM 707 C C . LEU A 1 89 ? 8.523 -3.658 -8.93 1 92.69 89 LEU A C 1
ATOM 709 O O . LEU A 1 89 ? 9.164 -4.379 -8.156 1 92.69 89 LEU A O 1
ATOM 713 N N . MET A 1 90 ? 7.223 -3.717 -9.055 1 96 90 MET A N 1
ATOM 714 C CA . MET A 1 90 ? 6.43 -4.586 -8.188 1 96 90 MET A CA 1
ATOM 715 C C . MET A 1 90 ? 6.695 -6.055 -8.508 1 96 90 MET A C 1
ATOM 717 O O . MET A 1 90 ? 6.684 -6.902 -7.613 1 96 90 MET A O 1
ATOM 721 N N . ILE A 1 91 ? 6.867 -6.336 -9.766 1 97.06 91 ILE A N 1
ATOM 722 C CA . ILE A 1 91 ? 7.195 -7.707 -10.141 1 97.06 91 ILE A CA 1
ATOM 723 C C . ILE A 1 91 ? 8.492 -8.133 -9.445 1 97.06 91 ILE A C 1
ATOM 725 O O . ILE A 1 91 ? 8.547 -9.195 -8.828 1 97.06 91 ILE A O 1
ATOM 729 N N . ASP A 1 92 ? 9.438 -7.32 -9.531 1 94.06 92 ASP A N 1
ATOM 730 C CA . ASP A 1 92 ? 10.727 -7.66 -8.93 1 94.06 92 ASP A CA 1
ATOM 731 C C . ASP A 1 92 ? 10.602 -7.859 -7.422 1 94.06 92 ASP A C 1
ATOM 733 O O . ASP A 1 92 ? 11.133 -8.828 -6.871 1 94.06 92 ASP A O 1
ATOM 737 N N . ASP A 1 93 ? 9.906 -7.008 -6.781 1 92.31 93 ASP A N 1
ATOM 738 C CA . ASP A 1 93 ? 9.703 -7.121 -5.34 1 92.31 93 ASP A CA 1
ATOM 739 C C . ASP A 1 93 ? 8.93 -8.398 -4.992 1 92.31 93 ASP A C 1
ATOM 741 O O . ASP A 1 93 ? 9.273 -9.086 -4.031 1 92.31 93 ASP A O 1
ATOM 745 N N . ALA A 1 94 ? 7.887 -8.664 -5.746 1 96.62 94 ALA A N 1
ATOM 746 C CA . ALA A 1 94 ? 7.082 -9.859 -5.5 1 96.62 94 ALA A CA 1
ATOM 747 C C . ALA A 1 94 ? 7.906 -11.125 -5.688 1 96.62 94 ALA A C 1
ATOM 749 O O . ALA A 1 94 ? 7.852 -12.039 -4.859 1 96.62 94 ALA A O 1
ATOM 750 N N . LEU A 1 95 ? 8.656 -11.188 -6.781 1 96.44 95 LEU A N 1
ATOM 751 C CA . LEU A 1 95 ? 9.484 -12.359 -7.051 1 96.44 95 LEU A CA 1
ATOM 752 C C . LEU A 1 95 ? 10.5 -12.57 -5.938 1 96.44 95 LEU A C 1
ATOM 754 O O . LEU A 1 95 ? 10.688 -13.695 -5.465 1 96.44 95 LEU A O 1
ATOM 758 N N . MET A 1 96 ? 11.062 -11.531 -5.543 1 92.12 96 MET A N 1
ATOM 759 C CA . MET A 1 96 ? 12.07 -11.625 -4.488 1 92.12 96 MET A CA 1
ATOM 760 C C . MET A 1 96 ? 11.438 -12.078 -3.174 1 92.12 96 MET A C 1
ATOM 762 O O . MET A 1 96 ? 11.938 -12.992 -2.52 1 92.12 96 MET A O 1
ATOM 766 N N . THR A 1 97 ? 10.367 -11.523 -2.814 1 93.81 97 THR A N 1
ATOM 767 C CA . THR A 1 97 ? 9.734 -11.781 -1.526 1 93.81 97 THR A CA 1
ATOM 768 C C . THR A 1 97 ? 9.094 -13.172 -1.512 1 93.81 97 THR A C 1
ATOM 770 O O . THR A 1 97 ? 9.375 -13.977 -0.627 1 93.81 97 THR A O 1
ATOM 773 N N . LEU A 1 98 ? 8.336 -13.492 -2.543 1 97.31 98 LEU A N 1
ATOM 774 C CA . LEU A 1 98 ? 7.523 -14.711 -2.529 1 97.31 98 LEU A CA 1
ATOM 775 C C . LEU A 1 98 ? 8.391 -15.938 -2.779 1 97.31 98 LEU A C 1
ATOM 777 O O . LEU A 1 98 ? 7.996 -17.062 -2.436 1 97.31 98 LEU A O 1
ATOM 781 N N . ALA A 1 99 ? 9.555 -15.766 -3.391 1 96.06 99 ALA A N 1
ATOM 782 C CA . ALA A 1 99 ? 10.461 -16.891 -3.639 1 96.06 99 ALA A CA 1
ATOM 783 C C . ALA A 1 99 ? 10.844 -17.578 -2.334 1 96.06 99 ALA A C 1
ATOM 785 O O . ALA A 1 99 ? 11.094 -18.781 -2.314 1 96.06 99 ALA A O 1
ATOM 786 N N . ARG A 1 100 ? 10.789 -16.891 -1.273 1 95.06 100 ARG A N 1
ATOM 787 C CA . ARG A 1 100 ? 11.203 -17.406 0.022 1 95.06 100 ARG A CA 1
ATOM 788 C C . ARG A 1 100 ? 10.109 -18.266 0.647 1 95.06 100 ARG A C 1
ATOM 790 O O . ARG A 1 100 ? 10.352 -18.969 1.638 1 95.06 100 ARG A O 1
ATOM 797 N N . TYR A 1 101 ? 8.992 -18.312 0.071 1 97.12 101 TYR A N 1
ATOM 798 C CA . TYR A 1 101 ? 7.852 -18.969 0.708 1 97.12 101 TYR A CA 1
ATOM 799 C C . TYR A 1 101 ? 7.301 -20.078 -0.173 1 97.12 101 TYR A C 1
ATOM 801 O O . TYR A 1 101 ? 6.219 -20.609 0.091 1 97.12 101 TYR A O 1
ATOM 809 N N . ARG A 1 102 ? 8.031 -20.406 -1.221 1 96.12 102 ARG A N 1
ATOM 810 C CA . ARG A 1 102 ? 7.637 -21.484 -2.113 1 96.12 102 ARG A CA 1
ATOM 811 C C . ARG A 1 102 ? 7.688 -22.828 -1.398 1 96.12 102 ARG A C 1
ATOM 813 O O . ARG A 1 102 ? 8.445 -23 -0.442 1 96.12 102 ARG A O 1
ATOM 820 N N . PRO A 1 103 ? 6.918 -23.734 -1.825 1 96.75 103 PRO A N 1
ATOM 821 C CA . PRO A 1 103 ? 5.887 -23.656 -2.865 1 96.75 103 PRO A CA 1
ATOM 822 C C . PRO A 1 103 ? 4.531 -23.219 -2.322 1 96.75 103 PRO A C 1
ATOM 824 O O . PRO A 1 103 ? 3.639 -22.859 -3.098 1 96.75 103 PRO A O 1
ATOM 827 N N 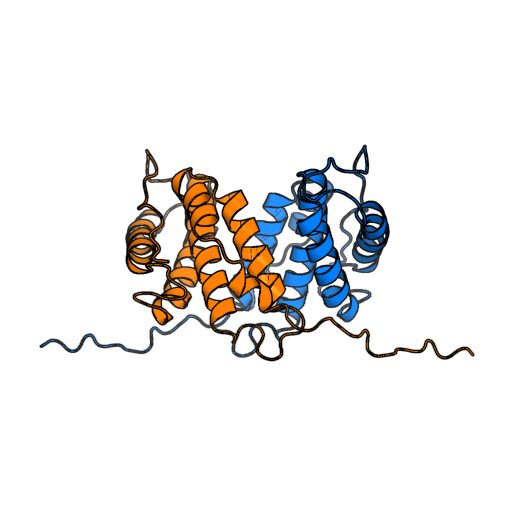. ARG A 1 104 ? 4.328 -23.438 -0.971 1 97.12 104 ARG A N 1
ATOM 828 C CA . ARG A 1 104 ? 3.094 -23.062 -0.291 1 97.12 104 ARG A CA 1
ATOM 829 C C . ARG A 1 104 ? 3.389 -22.375 1.04 1 97.12 104 ARG A C 1
ATOM 831 O O . ARG A 1 104 ? 4.316 -22.766 1.752 1 97.12 104 ARG A O 1
ATOM 838 N N . PHE A 1 105 ? 2.607 -21.438 1.415 1 97.31 105 PHE A N 1
ATOM 839 C CA . PHE A 1 105 ? 2.666 -20.766 2.711 1 97.31 105 PHE A CA 1
ATOM 840 C C . PHE A 1 105 ? 1.303 -20.203 3.094 1 97.31 105 PHE A C 1
ATOM 842 O O . PHE A 1 105 ? 0.588 -19.672 2.246 1 97.31 105 PHE A O 1
ATOM 849 N N . LEU A 1 106 ? 0.799 -20.375 4.262 1 96.19 106 LEU A N 1
ATOM 850 C CA . LEU A 1 106 ? -0.511 -19.984 4.766 1 96.19 106 LEU A CA 1
ATOM 851 C C . LEU A 1 106 ? -1.624 -20.547 3.887 1 96.19 106 LEU A C 1
ATOM 853 O O . LEU A 1 106 ? -2.648 -19.891 3.684 1 96.19 106 LEU A O 1
ATOM 857 N N . GLY A 1 107 ? -1.28 -21.656 3.24 1 96.81 107 GLY A N 1
ATOM 858 C CA . GLY A 1 107 ? -2.285 -22.328 2.432 1 96.81 107 GLY A CA 1
ATOM 859 C C . GLY A 1 107 ? -2.328 -21.828 1 1 96.81 107 GLY A C 1
ATOM 860 O O . GLY A 1 107 ? -3.035 -22.391 0.163 1 96.81 107 GLY A O 1
ATOM 861 N N . VAL A 1 108 ? -1.613 -20.797 0.681 1 98.38 108 VAL A N 1
ATOM 862 C CA . VAL A 1 108 ? -1.62 -20.219 -0.663 1 98.38 108 VAL A CA 1
ATOM 863 C C . VAL A 1 108 ? -0.585 -20.938 -1.53 1 98.38 108 VAL A C 1
ATOM 865 O O . VAL A 1 108 ? 0.547 -21.156 -1.098 1 98.38 108 VAL A O 1
ATOM 868 N N . HIS A 1 109 ? -0.981 -21.344 -2.705 1 98.44 109 HIS A N 1
ATOM 869 C CA . HIS A 1 109 ? -0.046 -21.891 -3.68 1 98.44 109 HIS A CA 1
ATOM 870 C C . HIS A 1 109 ? 0.711 -20.781 -4.402 1 98.44 109 HIS A C 1
ATOM 872 O O . HIS A 1 109 ? 0.113 -19.984 -5.133 1 98.44 109 HIS A O 1
ATOM 878 N N . ILE A 1 110 ? 1.957 -20.812 -4.328 1 98.25 110 ILE A N 1
ATOM 879 C CA . ILE A 1 110 ? 2.768 -19.672 -4.727 1 98.25 110 ILE A CA 1
ATOM 880 C C . ILE A 1 110 ? 3.232 -19.844 -6.172 1 98.25 110 ILE A C 1
ATOM 882 O O . ILE A 1 110 ? 3.398 -18.859 -6.898 1 98.25 110 ILE A O 1
ATOM 886 N N . GLU A 1 111 ? 3.389 -20.984 -6.629 1 98.06 111 GLU A N 1
ATOM 887 C CA . GLU A 1 111 ? 4.016 -21.281 -7.914 1 98.06 111 GLU A CA 1
ATOM 888 C C . GLU A 1 111 ? 3.26 -20.625 -9.062 1 98.06 111 GLU A C 1
ATOM 890 O O . GLU A 1 111 ? 3.863 -20 -9.93 1 98.06 111 GLU A O 1
ATOM 895 N N . PRO A 1 112 ? 1.941 -20.766 -9.047 1 98.19 112 PRO A N 1
ATOM 896 C CA . PRO A 1 112 ? 1.238 -20.125 -10.164 1 98.19 112 PRO A CA 1
ATOM 897 C C . PRO A 1 112 ? 1.429 -18.609 -10.203 1 98.19 112 PRO A C 1
ATOM 899 O O . PRO A 1 112 ? 1.466 -18.016 -11.281 1 98.19 112 PRO A O 1
ATOM 902 N N . ILE A 1 113 ? 1.525 -18 -9.086 1 98.62 113 ILE A N 1
ATOM 903 C CA . ILE A 1 113 ? 1.705 -16.547 -9.008 1 98.62 113 ILE A CA 1
ATOM 904 C C . ILE A 1 113 ? 3.078 -16.172 -9.555 1 98.62 113 ILE A C 1
ATOM 906 O O . ILE A 1 113 ? 3.189 -15.281 -10.398 1 98.62 113 ILE A O 1
ATOM 910 N N . LEU A 1 114 ? 4.086 -16.891 -9.102 1 98.44 114 LEU A N 1
ATOM 911 C CA . LEU A 1 114 ? 5.445 -16.625 -9.562 1 98.44 114 LEU A CA 1
ATOM 912 C C . LEU A 1 114 ? 5.559 -16.844 -11.07 1 98.44 114 LEU A C 1
ATOM 914 O O . LEU A 1 114 ? 6.188 -16.062 -11.773 1 98.44 114 LEU A O 1
ATOM 918 N N . ALA A 1 115 ? 4.98 -17.875 -11.516 1 97.88 115 ALA A N 1
ATOM 919 C CA . ALA A 1 115 ? 5.023 -18.188 -12.945 1 97.88 115 ALA A CA 1
ATOM 920 C C . ALA A 1 115 ? 4.391 -17.062 -13.766 1 97.88 115 ALA A C 1
ATOM 922 O O . ALA A 1 115 ? 4.922 -16.672 -14.805 1 97.88 115 ALA A O 1
ATOM 923 N N . ALA A 1 116 ? 3.283 -16.562 -13.305 1 98.12 116 ALA A N 1
ATOM 924 C CA . ALA A 1 116 ? 2.594 -15.469 -14 1 98.12 116 ALA A CA 1
ATOM 925 C C . ALA A 1 116 ? 3.477 -14.227 -14.086 1 98.12 116 ALA A C 1
ATOM 927 O O . ALA A 1 116 ? 3.553 -13.586 -15.133 1 98.12 116 ALA A O 1
ATOM 928 N N . LEU A 1 117 ? 4.121 -13.922 -13.023 1 98.38 117 LEU A N 1
ATOM 929 C CA . LEU A 1 117 ? 4.953 -12.727 -12.969 1 98.38 117 LEU A CA 1
ATOM 930 C C . LEU A 1 117 ? 6.203 -12.898 -13.828 1 98.38 117 LEU A C 1
ATOM 932 O O . LEU A 1 117 ? 6.637 -11.945 -14.492 1 98.38 117 LEU A O 1
ATOM 936 N N . GLN A 1 118 ? 6.762 -14.062 -13.773 1 97.88 118 GLN A N 1
ATOM 937 C CA . GLN A 1 118 ? 7.945 -14.359 -14.57 1 97.88 118 GLN A CA 1
ATOM 938 C C . GLN A 1 118 ? 7.637 -14.258 -16.062 1 97.88 118 GLN A C 1
ATOM 940 O O . GLN A 1 118 ? 8.484 -13.836 -16.859 1 97.88 118 GLN A O 1
ATOM 945 N N . GLU A 1 119 ? 6.457 -14.625 -16.375 1 97.38 119 GLU A N 1
ATOM 946 C CA . GLU A 1 119 ? 6.035 -14.523 -17.766 1 97.38 119 GLU A CA 1
ATOM 947 C C . GLU A 1 119 ? 5.75 -13.07 -18.156 1 97.38 119 GLU A C 1
ATOM 949 O O . GLU A 1 119 ? 5.996 -12.664 -19.281 1 97.38 119 GLU A O 1
ATOM 954 N N . LEU A 1 120 ? 5.266 -12.328 -17.266 1 97.81 120 LEU A N 1
ATOM 955 C CA . LEU A 1 120 ? 4.844 -10.953 -17.516 1 97.81 120 LEU A CA 1
ATOM 956 C C . LEU A 1 120 ? 6.051 -10.023 -17.609 1 97.81 120 LEU A C 1
ATOM 958 O O . LEU A 1 120 ? 6.07 -9.102 -18.422 1 97.81 120 LEU A O 1
ATOM 962 N N . ARG A 1 121 ? 7.066 -10.242 -16.844 1 97.81 121 ARG A N 1
ATOM 963 C CA . ARG A 1 121 ? 8.188 -9.328 -16.688 1 97.81 121 ARG A CA 1
ATOM 964 C C . ARG A 1 121 ? 8.844 -9.008 -18.016 1 97.81 121 ARG A C 1
ATOM 966 O O . ARG A 1 121 ? 9 -7.836 -18.375 1 97.81 121 ARG A O 1
ATOM 973 N N . PRO A 1 122 ? 9.211 -10.039 -18.844 1 97.62 122 PRO A N 1
ATOM 974 C CA . PRO A 1 122 ? 9.898 -9.727 -20.109 1 97.62 122 PRO A CA 1
ATOM 975 C C . PRO A 1 122 ? 9.016 -8.938 -21.078 1 97.62 122 PRO A C 1
ATOM 977 O O . PRO A 1 122 ? 9.531 -8.211 -21.938 1 97.62 122 PRO A O 1
ATOM 980 N N . LEU A 1 123 ? 7.715 -9.031 -20.953 1 97.19 123 LEU A N 1
ATOM 981 C CA . LEU A 1 123 ? 6.805 -8.312 -21.828 1 97.19 123 LEU A CA 1
ATOM 982 C C . LEU A 1 123 ? 6.793 -6.824 -21.5 1 97.19 123 LEU A C 1
ATOM 984 O O . LEU A 1 123 ? 6.41 -6 -22.328 1 97.19 123 LEU A O 1
ATOM 988 N N . LEU A 1 124 ? 7.191 -6.5 -20.297 1 97.44 124 LEU A N 1
ATOM 989 C CA . LEU A 1 124 ? 7.125 -5.109 -19.844 1 97.44 124 LEU A CA 1
ATOM 990 C C . LEU A 1 124 ? 8.461 -4.402 -20.062 1 97.44 124 LEU A C 1
ATOM 992 O O . LEU A 1 124 ? 8.508 -3.174 -20.156 1 97.44 124 LEU A O 1
ATOM 996 N N . VAL A 1 125 ? 9.508 -5.176 -20.109 1 96.31 125 VAL A N 1
ATOM 997 C CA . VAL A 1 125 ? 10.844 -4.605 -20.281 1 96.31 125 VAL A CA 1
ATOM 998 C C . VAL A 1 125 ? 10.922 -3.871 -21.609 1 96.31 125 VAL A C 1
ATOM 1000 O O . VAL A 1 125 ? 10.555 -4.422 -22.656 1 96.31 125 VAL A O 1
ATOM 1003 N N . GLY A 1 126 ? 11.328 -2.617 -21.625 1 95.25 126 GLY A N 1
ATOM 1004 C CA . GLY A 1 126 ? 11.5 -1.839 -22.844 1 95.25 126 GLY A CA 1
ATOM 1005 C C . GLY A 1 126 ? 10.305 -0.954 -23.156 1 95.25 126 GLY A C 1
ATOM 1006 O O . GLY A 1 126 ? 10.383 -0.083 -24.031 1 95.25 126 GLY A O 1
ATOM 1007 N N . LEU A 1 127 ? 9.219 -1.21 -22.484 1 96.56 127 LEU A N 1
ATOM 1008 C CA . LEU A 1 127 ? 8.055 -0.349 -22.688 1 96.56 127 LEU A CA 1
ATOM 1009 C C . LEU A 1 127 ? 8.281 1.019 -22.047 1 96.56 127 LEU A C 1
ATOM 1011 O O . LEU A 1 127 ? 9.016 1.141 -21.062 1 96.56 127 LEU A O 1
ATOM 1015 N N . ALA A 1 128 ? 7.617 1.984 -22.641 1 97 128 ALA A N 1
ATOM 1016 C CA . ALA A 1 128 ? 7.562 3.273 -21.953 1 97 128 ALA A CA 1
ATOM 1017 C C . ALA A 1 128 ? 6.805 3.164 -20.625 1 97 128 ALA A C 1
ATOM 1019 O O . ALA A 1 128 ? 5.949 2.289 -20.469 1 97 128 ALA A O 1
ATOM 1020 N N . PRO A 1 129 ? 7.094 4.031 -19.688 1 93.5 129 PRO A N 1
ATOM 1021 C CA . PRO A 1 129 ? 6.492 3.941 -18.344 1 93.5 129 PRO A CA 1
ATOM 1022 C C . PRO A 1 129 ? 4.965 3.916 -18.391 1 93.5 129 PRO A C 1
ATOM 1024 O O . PRO A 1 129 ? 4.332 3.238 -17.578 1 93.5 129 PRO A O 1
ATOM 1027 N N . ASP A 1 130 ? 4.359 4.625 -19.328 1 93.75 130 ASP A N 1
ATOM 1028 C CA . ASP A 1 130 ? 2.906 4.754 -19.344 1 93.75 130 ASP A CA 1
ATOM 1029 C C . ASP A 1 130 ? 2.312 4.109 -20.594 1 93.75 130 ASP A C 1
ATOM 1031 O O . ASP A 1 130 ? 1.224 4.484 -21.031 1 93.75 130 ASP A O 1
ATOM 1035 N N . ASP A 1 131 ? 2.973 3.166 -21.219 1 96.75 131 ASP A N 1
ATOM 1036 C CA . ASP A 1 131 ? 2.479 2.432 -22.391 1 96.75 131 ASP A CA 1
ATOM 1037 C C . ASP A 1 131 ? 1.231 1.625 -22.031 1 96.75 131 ASP A C 1
ATOM 1039 O O . ASP A 1 131 ? 0.933 1.411 -20.859 1 96.75 131 ASP A O 1
ATOM 1043 N N . GLU A 1 132 ? 0.558 1.18 -23.062 1 95.94 132 GLU A N 1
ATOM 1044 C CA . GLU A 1 132 ? -0.605 0.317 -22.891 1 95.94 132 GLU A CA 1
ATOM 1045 C C . GLU A 1 132 ? -0.192 -1.076 -22.422 1 95.94 132 GLU A C 1
ATOM 1047 O O . GLU A 1 132 ? 0.947 -1.496 -22.641 1 95.94 132 GLU A O 1
ATOM 1052 N N . CYS A 1 133 ? -1.103 -1.757 -21.734 1 94.81 133 CYS A N 1
ATOM 1053 C CA . CYS A 1 133 ? -0.892 -3.156 -21.375 1 94.81 133 CYS A CA 1
ATOM 1054 C C . CYS A 1 133 ? -0.511 -3.979 -22.609 1 94.81 133 CYS A C 1
ATOM 1056 O O . CYS A 1 133 ? -1.211 -3.949 -23.625 1 94.81 133 CYS A O 1
ATOM 1058 N N . PRO A 1 134 ? 0.502 -4.711 -22.516 1 94.5 134 PRO A N 1
ATOM 1059 C CA . PRO A 1 134 ? 0.991 -5.445 -23.688 1 94.5 134 PRO A CA 1
ATOM 1060 C C . PRO A 1 134 ? 0.25 -6.762 -23.906 1 94.5 134 PRO A C 1
ATOM 1062 O O . PRO A 1 134 ? 0.462 -7.43 -24.922 1 94.5 134 PRO A O 1
ATOM 1065 N N . LEU A 1 135 ? -0.464 -7.203 -23.016 1 90.44 135 LEU A N 1
ATOM 1066 C CA . LEU A 1 135 ? -1.232 -8.438 -23.094 1 90.44 135 LEU A CA 1
ATOM 1067 C C . LEU A 1 135 ? -2.727 -8.148 -23.172 1 90.44 135 LEU A C 1
ATOM 1069 O O . LEU A 1 135 ? -3.299 -7.574 -22.234 1 90.44 135 LEU A O 1
ATOM 1073 N N . TYR A 1 136 ? -3.373 -8.547 -24.375 1 89.88 136 TYR A N 1
ATOM 1074 C CA . TYR A 1 136 ? -4.816 -8.406 -24.531 1 89.88 136 TYR A CA 1
ATOM 1075 C C . TYR A 1 136 ? -5.414 -9.625 -25.219 1 89.88 136 TYR A C 1
ATOM 1077 O O . TYR A 1 136 ? -4.957 -10.031 -26.281 1 89.88 136 TYR A O 1
ATOM 1085 N N . PRO A 1 137 ? -6.457 -10.352 -24.625 1 91.69 137 PRO A N 1
ATOM 1086 C CA . PRO A 1 137 ? -6.938 -10.047 -23.266 1 91.69 137 PRO A CA 1
ATOM 1087 C C . PRO A 1 137 ? -5.898 -10.336 -22.188 1 91.69 137 PRO A C 1
ATOM 1089 O O . PRO A 1 137 ? -4.98 -11.133 -22.422 1 91.69 137 PRO A O 1
ATOM 1092 N N . PHE A 1 138 ? -5.891 -9.602 -21.062 1 92.12 138 PHE A N 1
ATOM 1093 C CA . PHE A 1 138 ? -4.984 -9.836 -19.953 1 92.12 138 PHE A CA 1
ATOM 1094 C C . PHE A 1 138 ? -5.43 -11.039 -19.125 1 92.12 138 PHE A C 1
ATOM 1096 O O . PHE A 1 138 ? -6.457 -10.984 -18.453 1 92.12 138 PHE A O 1
ATOM 1103 N N . VAL A 1 139 ? -4.715 -12.141 -19.312 1 94.31 139 VAL A N 1
ATOM 1104 C CA . VAL A 1 139 ? -5.062 -13.383 -18.625 1 94.31 139 VAL A CA 1
ATOM 1105 C C . VAL A 1 139 ? -3.928 -13.789 -17.688 1 94.31 139 VAL A C 1
ATOM 1107 O O . VAL A 1 139 ? -2.75 -13.664 -18.031 1 94.31 139 VAL A O 1
ATOM 1110 N N . TYR A 1 140 ? -4.277 -14.18 -16.531 1 96.75 140 TYR A N 1
ATOM 1111 C CA . TYR A 1 140 ? -3.352 -14.727 -15.539 1 96.75 140 TYR A CA 1
ATOM 1112 C C . TYR A 1 140 ? -4 -15.852 -14.742 1 96.75 140 TYR A C 1
ATOM 1114 O O . TYR A 1 140 ? -5.227 -15.984 -14.727 1 96.75 140 TYR A O 1
ATOM 1122 N N . PRO A 1 141 ? -3.195 -16.766 -14.164 1 97.81 141 PRO A N 1
ATOM 1123 C CA . PRO A 1 141 ? -3.758 -17.953 -13.492 1 97.81 141 PRO A CA 1
ATOM 1124 C C . PRO A 1 141 ? -4.672 -17.578 -12.328 1 97.81 141 PRO A C 1
ATOM 1126 O O . PRO A 1 141 ? -4.516 -16.516 -11.719 1 97.81 141 PRO A O 1
ATOM 1129 N N . LYS A 1 142 ? -5.547 -18.484 -12.039 1 98 142 LYS A N 1
ATOM 1130 C CA . LYS A 1 142 ? -6.426 -18.312 -10.883 1 98 142 LYS A CA 1
ATOM 1131 C C . LYS A 1 142 ? -5.637 -18.375 -9.578 1 98 142 LYS A C 1
ATOM 1133 O O . LYS A 1 142 ? -4.547 -18.953 -9.531 1 98 142 LYS A O 1
ATOM 1138 N N . PHE A 1 143 ? -6.223 -17.719 -8.586 1 98.44 143 PHE A N 1
ATOM 1139 C CA . PHE A 1 143 ? -5.637 -17.766 -7.25 1 98.44 143 PHE A CA 1
ATOM 1140 C C . PHE A 1 143 ? -5.918 -19.109 -6.59 1 98.44 143 PHE A C 1
ATOM 1142 O O . PHE A 1 143 ? -7.07 -19.453 -6.32 1 98.44 143 PHE A O 1
ATOM 1149 N N . GLU A 1 144 ? -4.84 -19.875 -6.328 1 98.31 144 GLU A N 1
ATOM 1150 C CA . GLU A 1 144 ? -4.984 -21.219 -5.781 1 98.31 144 GLU A CA 1
ATOM 1151 C C . GLU A 1 144 ? -4.586 -21.266 -4.309 1 98.31 144 GLU A C 1
ATOM 1153 O O . GLU A 1 144 ? -3.59 -20.656 -3.91 1 98.31 144 GLU A O 1
ATOM 1158 N N . TYR A 1 145 ? -5.395 -21.906 -3.523 1 97.56 145 TYR A N 1
ATOM 1159 C CA . TYR A 1 145 ? -5.133 -22.047 -2.096 1 97.56 145 TYR A CA 1
ATOM 1160 C C . TYR A 1 145 ? -5.715 -23.359 -1.567 1 97.56 145 TYR A C 1
ATOM 1162 O O . TYR A 1 145 ? -6.562 -23.969 -2.217 1 97.56 145 TYR A O 1
ATOM 1170 N N . SER A 1 146 ? -5.172 -23.844 -0.449 1 93.31 146 SER A N 1
ATOM 1171 C CA . SER A 1 146 ? -5.68 -25.047 0.22 1 93.31 146 SER A CA 1
ATOM 1172 C C . SER A 1 146 ? -6.055 -24.75 1.668 1 93.31 146 SER A C 1
ATOM 1174 O O . SER A 1 146 ? -5.371 -23.969 2.348 1 93.31 146 SER A O 1
ATOM 1176 N N . VAL A 1 147 ? -7.246 -25.109 2.17 1 76.81 147 VAL A N 1
ATOM 1177 C CA . VAL A 1 147 ? -7.723 -24.938 3.539 1 76.81 147 VAL A CA 1
ATOM 1178 C C . VAL A 1 147 ? -7.199 -26.094 4.406 1 76.81 147 VAL A C 1
ATOM 1180 O O . VAL A 1 147 ? -6.969 -27.188 3.914 1 76.81 147 VAL A O 1
ATOM 1183 N N . MET B 1 1 ? 25.75 -33.969 -12.008 1 24.06 1 MET B N 1
ATOM 1184 C CA . MET B 1 1 ? 24.766 -33.406 -11.094 1 24.06 1 MET B CA 1
ATOM 1185 C C . MET B 1 1 ? 24.906 -31.875 -11.016 1 24.06 1 MET B C 1
ATOM 1187 O O . MET B 1 1 ? 25.906 -31.375 -10.5 1 24.06 1 MET B O 1
ATOM 1191 N N . LYS B 1 2 ? 24.594 -31.141 -11.938 1 28.48 2 LYS B N 1
ATOM 1192 C CA . LYS B 1 2 ? 25.016 -29.734 -12.031 1 28.48 2 LYS B CA 1
ATOM 1193 C C . LYS B 1 2 ? 24.453 -28.922 -10.867 1 28.48 2 LYS B C 1
ATOM 1195 O O . LYS B 1 2 ? 23.266 -28.953 -10.586 1 28.48 2 LYS B O 1
ATOM 1200 N N . LEU B 1 3 ? 25.203 -28.641 -9.844 1 26.77 3 LEU B N 1
ATOM 1201 C CA . LEU B 1 3 ? 24.891 -27.844 -8.656 1 26.77 3 LEU B CA 1
ATOM 1202 C C . LEU B 1 3 ? 24.25 -26.516 -9.047 1 26.77 3 LEU B C 1
ATOM 1204 O O . LEU B 1 3 ? 24.797 -25.781 -9.883 1 26.77 3 LEU B O 1
ATOM 1208 N N . LEU B 1 4 ? 22.984 -26.438 -9.133 1 29.06 4 LEU B N 1
ATOM 1209 C CA . LEU B 1 4 ? 22.312 -25.172 -9.391 1 29.06 4 LEU B CA 1
ATOM 1210 C C . LEU B 1 4 ? 22.938 -24.047 -8.578 1 29.06 4 LEU B C 1
ATOM 1212 O O . LEU B 1 4 ? 23.094 -24.156 -7.359 1 29.06 4 LEU B O 1
ATOM 1216 N N . ASP B 1 5 ? 23.969 -23.438 -9.055 1 33.53 5 ASP B N 1
ATOM 1217 C CA . ASP B 1 5 ? 24.719 -22.328 -8.469 1 33.53 5 ASP B CA 1
ATOM 1218 C C . ASP B 1 5 ? 23.781 -21.312 -7.809 1 33.53 5 ASP B C 1
ATOM 1220 O O . ASP B 1 5 ? 22.953 -20.703 -8.477 1 33.53 5 ASP B O 1
ATOM 1224 N N . LEU B 1 6 ? 23.141 -21.594 -6.695 1 35.16 6 LEU B N 1
ATOM 1225 C CA . LEU B 1 6 ? 22.406 -20.734 -5.781 1 35.16 6 LEU B CA 1
ATOM 1226 C C . LEU B 1 6 ? 23.172 -19.453 -5.484 1 35.16 6 LEU B C 1
ATOM 1228 O O . LEU B 1 6 ? 23.672 -19.266 -4.375 1 35.16 6 LEU B O 1
ATOM 1232 N N . SER B 1 7 ? 23.969 -19.016 -6.355 1 35.53 7 SER B N 1
ATOM 1233 C CA . SER B 1 7 ? 24.625 -17.734 -6.121 1 35.53 7 SER B CA 1
ATOM 1234 C C . SER B 1 7 ? 23.641 -16.703 -5.566 1 35.53 7 SER B C 1
ATOM 1236 O O . SER B 1 7 ? 22.469 -16.688 -5.941 1 35.53 7 SER B O 1
ATOM 1238 N N . PRO B 1 8 ? 23.859 -16.141 -4.32 1 38.19 8 PRO B N 1
ATOM 1239 C CA . PRO B 1 8 ? 22.984 -15.188 -3.631 1 38.19 8 PRO B CA 1
ATOM 1240 C C . PRO B 1 8 ? 22.391 -14.148 -4.57 1 38.19 8 PRO B C 1
ATOM 1242 O O . PRO B 1 8 ? 23.094 -13.602 -5.422 1 38.19 8 PRO B O 1
ATOM 1245 N N . THR B 1 9 ? 21.281 -14.414 -5.172 1 39.09 9 THR B N 1
ATOM 1246 C CA . THR B 1 9 ? 20.625 -13.422 -6.027 1 39.09 9 THR B CA 1
ATOM 1247 C C . THR B 1 9 ? 20.969 -12.008 -5.582 1 39.09 9 THR B C 1
ATOM 1249 O O . THR B 1 9 ? 20.797 -11.656 -4.414 1 39.09 9 THR B O 1
ATOM 1252 N N . HIS B 1 10 ? 22 -11.305 -5.992 1 45.22 10 HIS B N 1
ATOM 1253 C CA . HIS B 1 10 ? 22.484 -9.945 -5.785 1 45.22 10 HIS B CA 1
ATOM 1254 C C . HIS B 1 10 ? 21.344 -8.938 -5.781 1 45.22 10 HIS B C 1
ATOM 1256 O O . HIS B 1 10 ? 20.734 -8.688 -6.824 1 45.22 10 HIS B O 1
ATOM 1262 N N . PHE B 1 11 ? 20.547 -8.977 -4.762 1 53.41 11 PHE B N 1
ATOM 1263 C CA . PHE B 1 11 ? 19.469 -7.988 -4.676 1 53.41 11 PHE B CA 1
ATOM 1264 C C . PHE B 1 11 ? 20.031 -6.574 -4.715 1 53.41 11 PHE B C 1
ATOM 1266 O O . PHE B 1 11 ? 21.109 -6.312 -4.18 1 53.41 11 PHE B O 1
ATOM 1273 N N . ALA B 1 12 ? 19.578 -5.758 -5.652 1 59.12 12 ALA B N 1
ATOM 1274 C CA . ALA B 1 12 ? 20.031 -4.371 -5.762 1 59.12 12 ALA B CA 1
ATOM 1275 C C . ALA B 1 12 ? 19.922 -3.654 -4.418 1 59.12 12 ALA B C 1
ATOM 1277 O O . ALA B 1 12 ? 19.031 -3.943 -3.619 1 59.12 12 ALA B O 1
ATOM 1278 N N . PRO B 1 13 ? 20.969 -2.906 -4.02 1 64.56 13 PRO B N 1
ATOM 1279 C CA . PRO B 1 13 ? 20.859 -2.076 -2.814 1 64.56 13 PRO B CA 1
ATOM 1280 C C . PRO B 1 13 ? 19.672 -1.12 -2.861 1 64.56 13 PRO B C 1
ATOM 1282 O O . PRO B 1 13 ? 19.109 -0.884 -3.932 1 64.56 13 PRO B O 1
ATOM 1285 N N . PRO B 1 14 ? 19.203 -0.757 -1.647 1 70.44 14 PRO B N 1
ATOM 1286 C CA . PRO B 1 14 ? 18.156 0.261 -1.649 1 70.44 14 PRO B CA 1
ATOM 1287 C C . PRO B 1 14 ? 18.5 1.461 -2.529 1 70.44 14 PRO B C 1
ATOM 1289 O O . PRO B 1 14 ? 19.656 1.876 -2.592 1 70.44 14 PRO B O 1
ATOM 1292 N N . ASP B 1 15 ? 17.484 1.828 -3.252 1 80.19 15 ASP B N 1
ATOM 1293 C CA . ASP B 1 15 ? 17.656 2.977 -4.137 1 80.19 15 ASP B CA 1
ATOM 1294 C C . ASP B 1 15 ? 17.375 4.285 -3.396 1 80.19 15 ASP B C 1
ATOM 1296 O O . ASP B 1 15 ? 16.297 4.867 -3.525 1 80.19 15 ASP B O 1
ATOM 1300 N N . ARG B 1 16 ? 18.391 4.855 -2.752 1 84.69 16 ARG B N 1
ATOM 1301 C CA . ARG B 1 16 ? 18.203 6.07 -1.965 1 84.69 16 ARG B CA 1
ATOM 1302 C C . ARG B 1 16 ? 18.156 7.301 -2.863 1 84.69 16 ARG B C 1
ATOM 1304 O O . ARG B 1 16 ? 17.734 8.375 -2.428 1 84.69 16 ARG B O 1
ATOM 1311 N N . GLN B 1 17 ? 18.5 7.066 -4.07 1 87.25 17 GLN B N 1
ATOM 1312 C CA . GLN B 1 17 ? 18.453 8.18 -5.016 1 87.25 17 GLN B CA 1
ATOM 1313 C C . GLN B 1 17 ? 17.016 8.68 -5.199 1 87.25 17 GLN B C 1
ATOM 1315 O O . GLN B 1 17 ? 16.797 9.812 -5.637 1 87.25 17 GLN B O 1
ATOM 1320 N N . VAL B 1 18 ? 16.094 7.863 -4.832 1 88.81 18 VAL B N 1
ATOM 1321 C CA . VAL B 1 18 ? 14.68 8.234 -4.949 1 88.81 18 VAL B CA 1
ATOM 1322 C C . VAL B 1 18 ? 14.406 9.477 -4.105 1 88.81 18 VAL B C 1
ATOM 1324 O O . VAL B 1 18 ? 13.555 10.297 -4.461 1 88.81 18 VAL B O 1
ATOM 1327 N N . LEU B 1 19 ? 15.188 9.672 -3.064 1 90.94 19 LEU B N 1
ATOM 1328 C CA . LEU B 1 19 ? 14.953 10.797 -2.162 1 90.94 19 LEU B CA 1
ATOM 1329 C C . LEU B 1 19 ? 15.328 12.117 -2.828 1 90.94 19 LEU B C 1
ATOM 1331 O O . LEU B 1 19 ? 14.68 13.133 -2.598 1 90.94 19 LEU B O 1
ATOM 1335 N N . SER B 1 20 ? 16.328 12.055 -3.654 1 89.56 20 SER B N 1
ATOM 1336 C CA . SER B 1 20 ? 16.766 13.266 -4.34 1 89.56 20 SER B CA 1
ATOM 1337 C C . SER B 1 20 ? 15.797 13.664 -5.449 1 89.56 20 SER B C 1
ATOM 1339 O O . SER B 1 20 ? 15.789 14.812 -5.895 1 89.56 20 SER B O 1
ATOM 1341 N N . ASN B 1 21 ? 14.938 12.734 -5.805 1 87.38 21 ASN B N 1
ATOM 1342 C CA . ASN B 1 21 ? 14.023 12.969 -6.922 1 87.38 21 ASN B CA 1
ATOM 1343 C C . ASN B 1 21 ? 12.586 13.109 -6.445 1 87.38 21 ASN B C 1
ATOM 1345 O O . ASN B 1 21 ? 11.656 13.109 -7.254 1 87.38 21 ASN B O 1
ATOM 1349 N N . LEU B 1 22 ? 12.484 13.195 -5.109 1 91.44 22 LEU B N 1
ATOM 1350 C CA . LEU B 1 22 ? 11.133 13.383 -4.594 1 91.44 22 LEU B CA 1
ATOM 1351 C C . LEU B 1 22 ? 10.594 14.758 -4.961 1 91.44 22 LEU B C 1
ATOM 1353 O O . LEU B 1 22 ? 11.125 15.773 -4.504 1 91.44 22 LEU B O 1
ATOM 1357 N N . ASP B 1 23 ? 9.656 14.797 -5.816 1 93.88 23 ASP B N 1
ATOM 1358 C CA . ASP B 1 23 ? 9 16.047 -6.211 1 93.88 23 ASP B CA 1
ATOM 1359 C C . ASP B 1 23 ? 7.66 16.203 -5.492 1 93.88 23 ASP B C 1
ATOM 1361 O O . ASP B 1 23 ? 6.629 15.727 -5.965 1 93.88 23 ASP B O 1
ATOM 1365 N N . TRP B 1 24 ? 7.605 16.984 -4.496 1 97.19 24 TRP B N 1
ATOM 1366 C CA . TRP B 1 24 ? 6.41 17.156 -3.676 1 97.19 24 TRP B CA 1
ATOM 1367 C C . TRP B 1 24 ? 5.348 17.953 -4.426 1 97.19 24 TRP B C 1
ATOM 1369 O O . TRP B 1 24 ? 4.172 17.938 -4.059 1 97.19 24 TRP B O 1
ATOM 1379 N N . SER B 1 25 ? 5.797 18.656 -5.453 1 97.56 25 SER B N 1
ATOM 1380 C CA . SER B 1 25 ? 4.785 19.359 -6.238 1 97.56 25 SER B CA 1
ATOM 1381 C C . SER B 1 25 ? 3.857 18.391 -6.949 1 97.56 25 SER B C 1
ATOM 1383 O O . SER B 1 25 ? 2.67 18.672 -7.125 1 97.56 25 SER B O 1
ATOM 1385 N N . GLU B 1 26 ? 4.395 17.266 -7.344 1 96.81 26 GLU B N 1
ATOM 1386 C CA . GLU B 1 26 ? 3.572 16.203 -7.934 1 96.81 26 GLU B CA 1
ATOM 1387 C C . GLU B 1 26 ? 2.615 15.617 -6.906 1 96.81 26 GLU B C 1
ATOM 1389 O O . GLU B 1 26 ? 1.434 15.414 -7.195 1 96.81 26 GLU B O 1
ATOM 1394 N N . ALA B 1 27 ? 3.123 15.328 -5.727 1 97.75 27 ALA B N 1
ATOM 1395 C CA . ALA B 1 27 ? 2.295 14.812 -4.641 1 97.75 27 ALA B CA 1
ATOM 1396 C C . ALA B 1 27 ? 1.183 15.789 -4.281 1 97.75 27 ALA B C 1
ATOM 1398 O O . ALA B 1 27 ? 0.024 15.398 -4.125 1 97.75 27 ALA B O 1
ATOM 1399 N N . ALA B 1 28 ? 1.543 17.047 -4.219 1 98.44 28 ALA B N 1
ATOM 1400 C CA . ALA B 1 28 ? 0.579 18.078 -3.873 1 98.44 28 ALA B CA 1
ATOM 1401 C C . ALA B 1 28 ? -0.526 18.172 -4.922 1 98.44 28 ALA B C 1
ATOM 1403 O O . ALA B 1 28 ? -1.699 18.344 -4.582 1 98.44 28 ALA B O 1
ATOM 1404 N N . ALA B 1 29 ? -0.127 18.062 -6.125 1 98.38 29 ALA B N 1
ATOM 1405 C CA . ALA B 1 29 ? -1.111 18.141 -7.203 1 98.38 29 ALA B CA 1
ATOM 1406 C C . ALA B 1 29 ? -2.143 17.031 -7.086 1 98.38 29 ALA B C 1
ATOM 1408 O O . ALA B 1 29 ? -3.348 17.266 -7.188 1 98.38 29 ALA B O 1
ATOM 1409 N N . MET B 1 30 ? -1.717 15.852 -6.812 1 97.88 30 MET B N 1
ATOM 1410 C CA . MET B 1 30 ? -2.619 14.711 -6.684 1 97.88 30 MET B CA 1
ATOM 1411 C C . MET B 1 30 ? -3.469 14.828 -5.422 1 97.88 30 MET B C 1
ATOM 1413 O O . MET B 1 30 ? -4.68 14.609 -5.465 1 97.88 30 MET B O 1
ATOM 1417 N N . TRP B 1 31 ? -2.873 15.219 -4.355 1 98.5 31 TRP B N 1
ATOM 1418 C CA . TRP B 1 31 ? -3.576 15.422 -3.092 1 98.5 31 TRP B CA 1
ATOM 1419 C C . TRP B 1 31 ? -4.668 16.469 -3.238 1 98.5 31 TRP B C 1
ATOM 1421 O O . TRP B 1 31 ? -5.828 16.219 -2.904 1 98.5 31 TRP B O 1
ATOM 1431 N N . ASP B 1 32 ? -4.289 17.547 -3.826 1 98.44 32 ASP B N 1
ATOM 1432 C CA . ASP B 1 32 ? -5.172 18.703 -3.889 1 98.44 32 ASP B CA 1
ATOM 1433 C C . ASP B 1 32 ? -6.293 18.5 -4.902 1 98.44 32 ASP B C 1
ATOM 1435 O O . ASP B 1 32 ? -7.32 19.172 -4.855 1 98.44 32 ASP B O 1
ATOM 1439 N N . SER B 1 33 ? -6.113 17.609 -5.812 1 97.94 33 SER B N 1
ATOM 1440 C CA . SER B 1 33 ? -7.148 17.312 -6.797 1 97.94 33 SER B CA 1
ATOM 1441 C C . SER B 1 33 ? -7.895 16.031 -6.461 1 97.94 33 SER B C 1
ATOM 1443 O O . SER B 1 33 ? -8.625 15.492 -7.293 1 97.94 33 SER B O 1
ATOM 1445 N N . ASN B 1 34 ? -7.672 15.477 -5.293 1 97.62 34 ASN B N 1
ATOM 1446 C CA . ASN B 1 34 ? -8.375 14.312 -4.754 1 97.62 34 ASN B CA 1
ATOM 1447 C C . ASN B 1 34 ? -8.062 13.047 -5.551 1 97.62 34 ASN B C 1
ATOM 1449 O O . ASN B 1 34 ? -8.891 12.141 -5.637 1 97.62 34 ASN B O 1
ATOM 1453 N N . GLN B 1 35 ? -6.922 13.031 -6.188 1 96.62 35 GLN B N 1
ATOM 1454 C CA . GLN B 1 35 ? -6.422 11.82 -6.836 1 96.62 35 GLN B CA 1
ATOM 1455 C C . GLN B 1 35 ? -5.648 10.945 -5.852 1 96.62 35 GLN B C 1
ATOM 1457 O O . GLN B 1 35 ? -4.469 10.656 -6.062 1 96.62 35 GLN B O 1
ATOM 1462 N N . LEU B 1 36 ? -6.34 10.438 -4.922 1 97.19 36 LEU B N 1
ATOM 1463 C CA . LEU B 1 36 ? -5.723 9.844 -3.744 1 97.19 36 LEU B CA 1
ATOM 1464 C C . LEU B 1 36 ? -5.223 8.43 -4.051 1 97.19 36 LEU B C 1
ATOM 1466 O O . LEU B 1 36 ? -4.184 8.008 -3.537 1 97.19 36 LEU B O 1
ATOM 1470 N N . GLY B 1 37 ? -5.941 7.688 -4.8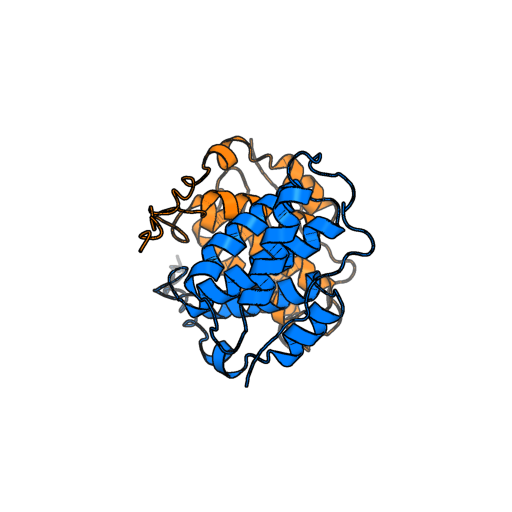67 1 92.62 37 GLY B N 1
ATOM 1471 C CA . GLY B 1 37 ? -5.434 6.395 -5.293 1 92.62 37 GLY B CA 1
ATOM 1472 C C . GLY B 1 37 ? -4.09 6.484 -5.988 1 92.62 37 GLY B C 1
ATOM 1473 O O . GLY B 1 37 ? -3.164 5.738 -5.664 1 92.62 37 GLY B O 1
ATOM 1474 N N . ALA B 1 38 ? -3.986 7.391 -6.914 1 92.25 38 ALA B N 1
ATOM 1475 C CA . ALA B 1 38 ? -2.742 7.613 -7.648 1 92.25 38 ALA B CA 1
ATOM 1476 C C . ALA B 1 38 ? -1.625 8.062 -6.711 1 92.25 38 ALA B C 1
ATOM 1478 O O . ALA B 1 38 ? -0.481 7.625 -6.844 1 92.25 38 ALA B O 1
ATOM 1479 N N . LEU B 1 39 ? -1.978 8.93 -5.809 1 96.81 39 LEU B N 1
ATOM 1480 C CA . LEU B 1 39 ? -0.987 9.406 -4.852 1 96.81 39 LEU B CA 1
ATOM 1481 C C . LEU B 1 39 ? -0.489 8.258 -3.971 1 96.81 39 LEU B C 1
ATOM 1483 O O . LEU B 1 39 ? 0.707 8.164 -3.688 1 96.81 39 LEU B O 1
ATOM 1487 N N . HIS B 1 40 ? -1.385 7.457 -3.531 1 94.44 40 HIS B N 1
ATOM 1488 C CA . HIS B 1 40 ? -0.986 6.293 -2.742 1 94.44 40 HIS B CA 1
ATOM 1489 C C . HIS B 1 40 ? 0.006 5.426 -3.508 1 94.44 40 HIS B C 1
ATOM 1491 O O . HIS B 1 40 ? 1.044 5.035 -2.965 1 94.44 40 HIS B O 1
ATOM 1497 N N . ASP B 1 41 ? -0.291 5.184 -4.785 1 88.94 41 ASP B N 1
ATOM 1498 C CA . ASP B 1 41 ? 0.615 4.402 -5.617 1 88.94 41 ASP B CA 1
ATOM 1499 C C . ASP B 1 41 ? 1.974 5.086 -5.75 1 88.94 41 ASP B C 1
ATOM 1501 O O . ASP B 1 41 ? 3.016 4.43 -5.68 1 88.94 41 ASP B O 1
ATOM 1505 N N . TRP B 1 42 ? 1.906 6.34 -5.953 1 93.06 42 TRP B N 1
ATOM 1506 C CA . TRP B 1 42 ? 3.109 7.156 -6.074 1 93.06 42 TRP B CA 1
ATOM 1507 C C . TRP B 1 42 ? 3.973 7.039 -4.82 1 93.06 42 TRP B C 1
ATOM 1509 O O . TRP B 1 42 ? 5.18 6.797 -4.914 1 93.06 42 TRP B O 1
ATOM 1519 N N . LEU B 1 43 ? 3.451 7.129 -3.654 1 94.94 43 LEU B N 1
ATOM 1520 C CA . LEU B 1 43 ? 4.148 7.012 -2.377 1 94.94 43 LEU B CA 1
ATOM 1521 C C . LEU B 1 43 ? 4.684 5.598 -2.18 1 94.94 43 LEU B C 1
ATOM 1523 O O . LEU B 1 43 ? 5.832 5.418 -1.776 1 94.94 43 LEU B O 1
ATOM 1527 N N . ASN B 1 44 ? 3.865 4.66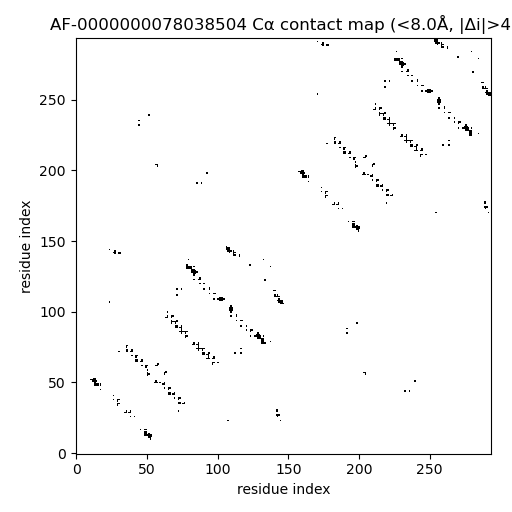8 -2.508 1 89.25 44 ASN B N 1
ATOM 1528 C CA . ASN B 1 44 ? 4.223 3.268 -2.303 1 89.25 44 ASN B CA 1
ATOM 1529 C C . ASN B 1 44 ? 5.402 2.855 -3.18 1 89.25 44 ASN B C 1
ATOM 1531 O O . ASN B 1 44 ? 6.262 2.082 -2.75 1 89.25 44 ASN B O 1
ATOM 1535 N N . GLU B 1 45 ? 5.426 3.293 -4.383 1 88.81 45 GLU B N 1
ATOM 1536 C CA . GLU B 1 45 ? 6.551 3.006 -5.27 1 88.81 45 GLU B CA 1
ATOM 1537 C C . GLU B 1 45 ? 7.855 3.553 -4.703 1 88.81 45 GLU B C 1
ATOM 1539 O O . GLU B 1 45 ? 8.875 2.855 -4.691 1 88.81 45 GLU B O 1
ATOM 1544 N N . ARG B 1 46 ? 7.836 4.711 -4.258 1 92.31 46 ARG B N 1
ATOM 1545 C CA . ARG B 1 46 ? 9.039 5.332 -3.709 1 92.31 46 ARG B CA 1
ATOM 1546 C C . ARG B 1 46 ? 9.438 4.691 -2.385 1 92.31 46 ARG B C 1
ATOM 1548 O O . ARG B 1 46 ? 10.617 4.496 -2.111 1 92.31 46 ARG B O 1
ATOM 1555 N N . TRP B 1 47 ? 8.438 4.406 -1.6 1 91.12 47 TRP B N 1
ATOM 1556 C CA . TRP B 1 47 ? 8.68 3.664 -0.366 1 91.12 47 TRP B CA 1
ATOM 1557 C C . TRP B 1 47 ? 9.367 2.336 -0.657 1 91.12 47 TRP B C 1
ATOM 1559 O O . TRP B 1 47 ? 10.375 1.999 -0.028 1 91.12 47 TRP B O 1
ATOM 1569 N N . SER B 1 48 ? 8.867 1.591 -1.649 1 85.69 48 SER B N 1
ATOM 1570 C CA . SER B 1 48 ? 9.422 0.293 -2.016 1 85.69 48 SER B CA 1
ATOM 1571 C C . SER B 1 48 ? 10.883 0.422 -2.459 1 85.69 48 SER B C 1
ATOM 1573 O O . SER B 1 48 ? 11.719 -0.401 -2.092 1 85.69 48 SER B O 1
ATOM 1575 N N . ARG B 1 49 ? 11.156 1.396 -3.15 1 86.62 49 ARG B N 1
ATOM 1576 C CA . ARG B 1 49 ? 12.516 1.624 -3.629 1 86.62 49 ARG B CA 1
ATOM 1577 C C . ARG B 1 49 ? 13.469 1.869 -2.465 1 86.62 49 ARG B C 1
ATOM 1579 O O . ARG B 1 49 ? 14.648 1.511 -2.533 1 86.62 49 ARG B O 1
ATOM 1586 N N . LEU B 1 50 ? 12.969 2.408 -1.43 1 86.62 50 LEU B N 1
ATOM 1587 C CA . LEU B 1 50 ? 13.789 2.715 -0.262 1 86.62 50 LEU B CA 1
ATOM 1588 C C . LEU B 1 50 ? 14.031 1.464 0.577 1 86.62 50 LEU B C 1
ATOM 1590 O O . LEU B 1 50 ? 15.102 1.301 1.162 1 86.62 50 LEU B O 1
ATOM 1594 N N . ILE B 1 51 ? 13.016 0.629 0.601 1 82.38 51 ILE B N 1
ATOM 1595 C CA . ILE B 1 51 ? 13.117 -0.448 1.58 1 82.38 51 ILE B CA 1
ATOM 1596 C C . ILE B 1 51 ? 13.695 -1.696 0.914 1 82.38 51 ILE B C 1
ATOM 1598 O O . ILE B 1 51 ? 14.156 -2.611 1.596 1 82.38 51 ILE B O 1
ATOM 1602 N N . GLN B 1 52 ? 13.609 -1.741 -0.381 1 74.5 52 GLN B N 1
ATOM 1603 C CA . GLN B 1 52 ? 14.133 -2.908 -1.08 1 74.5 52 GLN B CA 1
ATOM 1604 C C . GLN B 1 52 ? 15.586 -3.174 -0.69 1 74.5 52 GLN B C 1
ATOM 1606 O O . GLN B 1 52 ? 16.438 -2.293 -0.81 1 74.5 52 GLN B O 1
ATOM 1611 N N . ASN B 1 53 ? 15.82 -4.344 -0.149 1 65.94 53 ASN B N 1
ATOM 1612 C CA . ASN B 1 53 ? 17.141 -4.836 0.242 1 65.94 53 ASN B CA 1
ATOM 1613 C C . ASN B 1 53 ? 17.812 -3.898 1.24 1 65.94 53 ASN B C 1
ATOM 1615 O O . ASN B 1 53 ? 19.047 -3.793 1.266 1 65.94 53 ASN B O 1
ATOM 1619 N N . SER B 1 54 ? 16.984 -3.076 1.91 1 74.25 54 SER B N 1
ATOM 1620 C CA . SER B 1 54 ? 17.547 -2.182 2.922 1 74.25 54 SER B CA 1
ATOM 1621 C C . SER B 1 54 ? 17.75 -2.904 4.25 1 74.25 54 SER B C 1
ATOM 1623 O O . SER B 1 54 ? 16.828 -3.564 4.746 1 74.25 54 SER B O 1
ATOM 1625 N N . PRO B 1 55 ? 18.969 -2.758 4.77 1 71.25 55 PRO B N 1
ATOM 1626 C CA . PRO B 1 55 ? 19.203 -3.381 6.074 1 71.25 55 PRO B CA 1
ATOM 1627 C C . PRO B 1 55 ? 18.312 -2.807 7.172 1 71.25 55 PRO B C 1
ATOM 1629 O O . PRO B 1 55 ? 17.922 -3.527 8.094 1 71.25 55 PRO B O 1
ATOM 1632 N N . ALA B 1 56 ? 18.016 -1.536 7.094 1 74.56 56 ALA B N 1
ATOM 1633 C CA . ALA B 1 56 ? 17.172 -0.899 8.109 1 74.56 56 ALA B CA 1
ATOM 1634 C C . ALA B 1 56 ? 15.711 -1.255 7.918 1 74.56 56 ALA B C 1
ATOM 1636 O O . ALA B 1 56 ? 14.93 -1.248 8.875 1 74.56 56 ALA B O 1
ATOM 1637 N N . GLY B 1 57 ? 15.297 -1.553 6.676 1 73.38 57 GLY B N 1
ATOM 1638 C CA . GLY B 1 57 ? 13.922 -1.896 6.355 1 73.38 57 GLY B CA 1
ATOM 1639 C C . GLY B 1 57 ? 12.922 -0.847 6.805 1 73.38 57 GLY B C 1
ATOM 1640 O O . GLY B 1 57 ? 13.07 0.335 6.48 1 73.38 57 GLY B O 1
ATOM 1641 N N . MET B 1 58 ? 12.047 -1.282 7.734 1 70.44 58 MET B N 1
ATOM 1642 C CA . MET B 1 58 ? 10.961 -0.42 8.203 1 70.44 58 MET B CA 1
ATOM 1643 C C . MET B 1 58 ? 11.477 0.596 9.219 1 70.44 58 MET B C 1
ATOM 1645 O O . MET B 1 58 ? 10.773 1.549 9.555 1 70.44 58 MET B O 1
ATOM 1649 N N . ARG B 1 59 ? 12.734 0.522 9.578 1 78.19 59 ARG B N 1
ATOM 1650 C CA . ARG B 1 59 ? 13.305 1.443 10.555 1 78.19 59 ARG B CA 1
ATOM 1651 C C . ARG B 1 59 ? 13.984 2.619 9.867 1 78.19 59 ARG B C 1
ATOM 1653 O O . ARG B 1 59 ? 14.43 3.561 10.523 1 78.19 59 ARG B O 1
ATOM 1660 N N . ASP B 1 60 ? 14.078 2.584 8.578 1 87.31 60 ASP B N 1
ATOM 1661 C CA . ASP B 1 60 ? 14.539 3.746 7.828 1 87.31 60 ASP B CA 1
ATOM 1662 C C . ASP B 1 60 ? 13.586 4.922 7.988 1 87.31 60 ASP B C 1
ATOM 1664 O O . ASP B 1 60 ? 12.398 4.812 7.668 1 87.31 60 ASP B O 1
ATOM 1668 N N . PRO B 1 61 ? 14.109 6.031 8.523 1 91.88 61 PRO B N 1
ATOM 1669 C CA . PRO B 1 61 ? 13.203 7.137 8.844 1 91.88 61 PRO B CA 1
ATOM 1670 C C . PRO B 1 61 ? 12.484 7.684 7.613 1 91.88 61 PRO B C 1
ATOM 1672 O O . PRO B 1 61 ? 11.305 8.039 7.688 1 91.88 61 PRO B O 1
ATOM 1675 N N . GLU B 1 62 ? 13.172 7.781 6.531 1 94.19 62 GLU B N 1
ATOM 1676 C CA . GLU B 1 62 ? 12.539 8.289 5.312 1 94.19 62 GLU B CA 1
ATOM 1677 C C . GLU B 1 62 ? 11.484 7.324 4.789 1 94.19 62 GLU B C 1
ATOM 1679 O O . GLU B 1 62 ? 10.422 7.742 4.336 1 94.19 62 GLU B O 1
ATOM 1684 N N . ALA B 1 63 ? 11.781 6.074 4.91 1 91.19 63 ALA B N 1
ATOM 1685 C CA . ALA B 1 63 ? 10.805 5.062 4.512 1 91.19 63 ALA B CA 1
ATOM 1686 C C . ALA B 1 63 ? 9.586 5.09 5.43 1 91.19 63 ALA B C 1
ATOM 1688 O O . ALA B 1 63 ? 8.445 5.035 4.961 1 91.19 63 ALA B O 1
ATOM 1689 N N . GLU B 1 64 ? 9.875 5.16 6.66 1 91 64 GLU B N 1
ATOM 1690 C CA . GLU B 1 64 ? 8.781 5.215 7.621 1 91 64 GLU B CA 1
ATOM 1691 C C . GLU B 1 64 ? 7.902 6.438 7.387 1 91 64 GLU B C 1
ATOM 1693 O O . GLU B 1 64 ? 6.676 6.355 7.473 1 91 64 GLU B O 1
ATOM 1698 N N . PHE B 1 65 ? 8.547 7.488 7.098 1 96.38 65 PHE B N 1
ATOM 1699 C CA . PHE B 1 65 ? 7.812 8.719 6.84 1 96.38 65 PHE B CA 1
ATOM 1700 C C . PHE B 1 65 ? 6.926 8.57 5.609 1 96.38 65 PHE B C 1
ATOM 1702 O O . PHE B 1 65 ? 5.746 8.93 5.641 1 96.38 65 PHE B O 1
ATOM 1709 N N . LEU B 1 66 ? 7.438 8.055 4.523 1 95.75 66 LEU B N 1
ATOM 1710 C CA . LEU B 1 66 ? 6.652 7.848 3.312 1 95.75 66 LEU B CA 1
ATOM 1711 C C . LEU B 1 66 ? 5.488 6.895 3.574 1 95.75 66 LEU B C 1
ATOM 1713 O O . LEU B 1 66 ? 4.391 7.09 3.047 1 95.75 66 LEU B O 1
ATOM 1717 N N . GLN B 1 67 ? 5.727 5.938 4.383 1 93.25 67 GLN B N 1
ATOM 1718 C CA . GLN B 1 67 ? 4.656 5.02 4.754 1 93.25 67 GLN B CA 1
ATOM 1719 C C . GLN B 1 67 ? 3.561 5.738 5.535 1 93.25 67 GLN B C 1
ATOM 1721 O O . GLN B 1 67 ? 2.371 5.504 5.305 1 93.25 67 GLN B O 1
ATOM 1726 N N . GLY B 1 68 ? 3.939 6.551 6.461 1 96 68 GLY B N 1
ATOM 1727 C CA . GLY B 1 68 ? 2.977 7.359 7.191 1 96 68 GLY B CA 1
ATOM 1728 C C . GLY B 1 68 ? 2.125 8.234 6.293 1 96 68 GLY B C 1
ATOM 1729 O O . GLY B 1 68 ? 0.913 8.344 6.488 1 96 68 GLY B O 1
ATOM 1730 N N . LEU B 1 69 ? 2.77 8.844 5.324 1 98.12 69 LEU B N 1
ATOM 1731 C CA . LEU B 1 69 ? 2.027 9.633 4.348 1 98.12 69 LEU B CA 1
ATOM 1732 C C . LEU B 1 69 ? 1.06 8.758 3.561 1 98.12 69 LEU B C 1
ATOM 1734 O O . LEU B 1 69 ? -0.073 9.164 3.291 1 98.12 69 LEU B O 1
ATOM 1738 N N . ALA B 1 70 ? 1.483 7.605 3.23 1 96.56 70 ALA B N 1
ATOM 1739 C CA . ALA B 1 70 ? 0.623 6.668 2.512 1 96.56 70 ALA B CA 1
ATOM 1740 C C . ALA B 1 70 ? -0.601 6.301 3.344 1 96.56 70 ALA B C 1
ATOM 1742 O O . ALA B 1 70 ? -1.714 6.215 2.82 1 96.56 70 ALA B O 1
ATOM 1743 N N . PHE B 1 71 ? -0.409 6.094 4.641 1 96.12 71 PHE B N 1
ATOM 1744 C CA . PHE B 1 71 ? -1.527 5.809 5.531 1 96.12 71 PHE B CA 1
ATOM 1745 C C . PHE B 1 71 ? -2.529 6.957 5.531 1 96.12 71 PHE B C 1
ATOM 1747 O O . PHE B 1 71 ? -3.74 6.73 5.473 1 96.12 71 PHE B O 1
ATOM 1754 N N . ALA B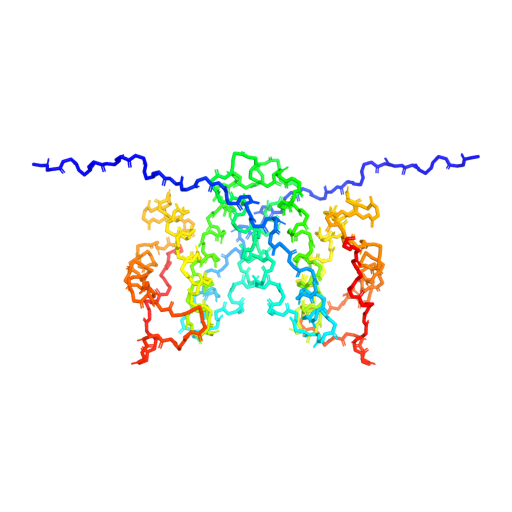 1 72 ? -1.997 8.117 5.59 1 98.44 72 ALA B N 1
ATOM 17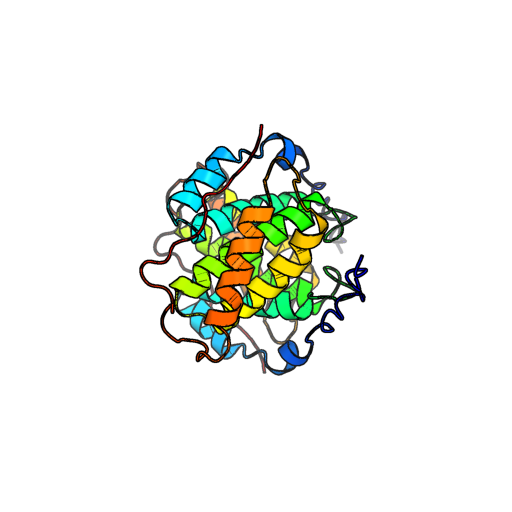55 C CA . ALA B 1 72 ? -2.867 9.289 5.594 1 98.44 72 ALA B CA 1
ATOM 1756 C C . ALA B 1 72 ? -3.686 9.375 4.309 1 98.44 72 ALA B C 1
ATOM 1758 O O . ALA B 1 72 ? -4.895 9.609 4.352 1 98.44 72 ALA B O 1
ATOM 1759 N N . VAL B 1 73 ? -3.018 9.148 3.219 1 98.25 73 VAL B N 1
ATOM 1760 C CA . VAL B 1 73 ? -3.672 9.188 1.914 1 98.25 73 VAL B CA 1
ATOM 1761 C C . VAL B 1 73 ? -4.758 8.117 1.849 1 98.25 73 VAL B C 1
ATOM 1763 O O . VAL B 1 73 ? -5.883 8.391 1.428 1 98.25 73 VAL B O 1
ATOM 1766 N N . LEU B 1 74 ? -4.504 6.957 2.293 1 97.06 74 LEU B N 1
ATOM 1767 C CA . LEU B 1 74 ? -5.473 5.867 2.266 1 97.06 74 LEU B CA 1
ATOM 1768 C C . LEU B 1 74 ? -6.652 6.168 3.182 1 97.06 74 LEU B C 1
ATOM 1770 O O . LEU B 1 74 ? -7.793 5.809 2.875 1 97.06 74 LEU B O 1
ATOM 1774 N N . ALA B 1 75 ? -6.359 6.758 4.309 1 97.88 75 ALA B N 1
ATOM 1775 C CA . ALA B 1 75 ? -7.457 7.113 5.203 1 97.88 75 ALA B CA 1
ATOM 1776 C C . ALA B 1 75 ? -8.484 7.996 4.496 1 97.88 75 ALA B C 1
ATOM 1778 O O . ALA B 1 75 ? -9.688 7.746 4.574 1 97.88 75 ALA B O 1
ATOM 1779 N N . LEU B 1 76 ? -8 8.984 3.811 1 98.25 76 LEU B N 1
ATOM 1780 C CA . LEU B 1 76 ? -8.875 9.883 3.07 1 98.25 76 LEU B CA 1
ATOM 1781 C C . LEU B 1 76 ? -9.578 9.148 1.934 1 98.25 76 LEU B C 1
ATOM 1783 O O . LEU B 1 76 ? -10.781 9.312 1.729 1 98.25 76 LEU B O 1
ATOM 1787 N N . PHE B 1 77 ? -8.891 8.32 1.263 1 97.12 77 PHE B N 1
ATOM 1788 C CA . PHE B 1 77 ? -9.422 7.555 0.142 1 97.12 77 PHE B CA 1
ATOM 1789 C C . PHE B 1 77 ? -10.508 6.594 0.61 1 97.12 77 PHE B C 1
ATOM 1791 O O . PHE B 1 77 ? -11.594 6.547 0.029 1 97.12 77 PHE B O 1
ATOM 1798 N N . PHE B 1 78 ? -10.234 5.852 1.664 1 96.94 78 PHE B N 1
ATOM 1799 C CA . PHE B 1 78 ? -11.172 4.867 2.188 1 96.94 78 PHE B CA 1
ATOM 1800 C C . PHE B 1 78 ? -12.445 5.543 2.682 1 96.94 78 PHE B C 1
ATOM 1802 O O . PHE B 1 78 ? -13.547 5.035 2.465 1 96.94 78 PHE B O 1
ATOM 1809 N N . THR B 1 79 ? -12.242 6.664 3.326 1 97.69 79 THR B N 1
ATOM 1810 C CA . THR B 1 79 ? -13.398 7.406 3.805 1 97.69 79 THR B CA 1
ATOM 1811 C C . THR B 1 79 ? -14.359 7.715 2.654 1 97.69 79 THR B C 1
ATOM 1813 O O . THR B 1 79 ? -15.57 7.57 2.795 1 97.69 79 THR B O 1
ATOM 1816 N N . GLN B 1 80 ? -13.828 8.039 1.511 1 96.69 80 GLN B N 1
ATOM 1817 C CA . GLN B 1 80 ? -14.633 8.445 0.36 1 96.69 80 GLN B CA 1
ATOM 1818 C C . GLN B 1 80 ? -15.117 7.234 -0.431 1 96.69 80 GLN B C 1
ATOM 1820 O O . GLN B 1 80 ? -15.992 7.359 -1.289 1 96.69 80 GLN B O 1
ATOM 1825 N N . ASN B 1 81 ? -14.57 6.062 -0.142 1 93.69 81 ASN B N 1
ATOM 1826 C CA . ASN B 1 81 ? -14.891 4.871 -0.921 1 93.69 81 ASN B CA 1
ATOM 1827 C C . ASN B 1 81 ? -15.516 3.783 -0.054 1 93.69 81 ASN B C 1
ATOM 1829 O O . ASN B 1 81 ? -15.258 2.596 -0.257 1 93.69 81 ASN B O 1
ATOM 1833 N N . ARG B 1 82 ? -16.172 4.125 0.929 1 93.81 82 ARG B N 1
ATOM 1834 C CA . ARG B 1 82 ? -17.047 3.289 1.742 1 93.81 82 ARG B CA 1
ATOM 1835 C C . ARG B 1 82 ? -16.266 2.156 2.404 1 93.81 82 ARG B C 1
ATOM 1837 O O . ARG B 1 82 ? -16.75 1.021 2.463 1 93.81 82 ARG B O 1
ATOM 1844 N N . ASN B 1 83 ? -15.148 2.404 2.75 1 94.12 83 ASN B N 1
ATOM 1845 C CA . ASN B 1 83 ? -14.383 1.523 3.625 1 94.12 83 ASN B CA 1
ATOM 1846 C C . ASN B 1 83 ? -14.008 2.217 4.934 1 94.12 83 ASN B C 1
ATOM 1848 O O . AS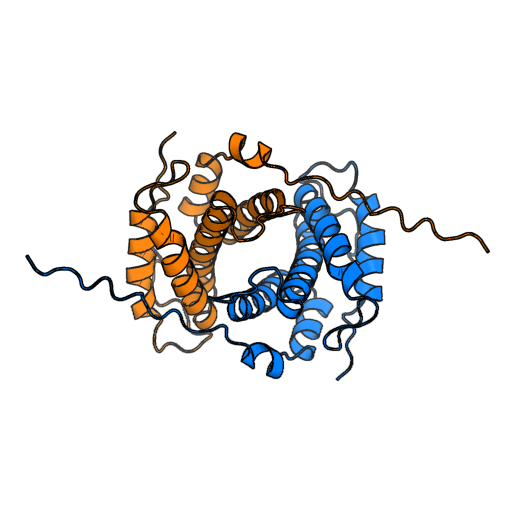N B 1 83 ? -12.836 2.467 5.195 1 94.12 83 ASN B O 1
ATOM 1852 N N . GLN B 1 84 ? -14.984 2.359 5.801 1 96.88 84 GLN B N 1
ATOM 1853 C CA . GLN B 1 84 ? -14.805 3.178 6.996 1 96.88 84 GLN B CA 1
ATOM 1854 C C . GLN B 1 84 ? -13.961 2.449 8.039 1 96.88 84 GLN B C 1
ATOM 1856 O O . GLN B 1 84 ? -13.195 3.074 8.773 1 96.88 84 GLN B O 1
ATOM 1861 N N . GLU B 1 85 ? -14.141 1.189 8.055 1 92.5 85 GLU B N 1
ATOM 1862 C CA . GLU B 1 85 ? -13.289 0.421 8.961 1 92.5 85 GLU B CA 1
ATOM 1863 C C . GLU B 1 85 ? -11.82 0.55 8.586 1 92.5 85 GLU B C 1
ATOM 1865 O O . GLU B 1 85 ? -10.969 0.777 9.445 1 92.5 85 GLU B O 1
ATOM 1870 N N . GLY B 1 86 ? -11.523 0.381 7.348 1 93.56 86 GLY B N 1
ATOM 1871 C CA . GLY B 1 86 ? -10.164 0.58 6.875 1 93.56 86 GLY B CA 1
ATOM 1872 C C . GLY B 1 86 ? -9.648 1.989 7.105 1 93.56 86 GLY B C 1
ATOM 1873 O O . GLY B 1 86 ? -8.484 2.182 7.461 1 93.56 86 GLY B O 1
ATOM 1874 N N . ALA B 1 87 ? -10.562 2.904 6.902 1 97.12 87 ALA B N 1
ATOM 1875 C CA . ALA B 1 87 ? -10.18 4.297 7.113 1 97.12 87 ALA B CA 1
ATOM 1876 C C . ALA B 1 87 ? -9.711 4.527 8.547 1 97.12 87 ALA B C 1
ATOM 1878 O O . ALA B 1 87 ? -8.68 5.168 8.773 1 97.12 87 ALA B O 1
ATOM 1879 N N . LEU B 1 88 ? -10.406 3.98 9.484 1 95.5 88 LEU B N 1
ATOM 1880 C CA . LEU B 1 88 ? -10.055 4.137 10.898 1 95.5 88 LEU B CA 1
ATOM 1881 C C . LEU B 1 88 ? -8.688 3.523 11.188 1 95.5 88 LEU B C 1
ATOM 1883 O O . LEU B 1 88 ? -7.859 4.133 11.867 1 95.5 88 LEU B O 1
ATOM 1887 N N . LEU B 1 89 ? -8.492 2.396 10.664 1 92.81 89 LEU B N 1
ATOM 1888 C CA . LEU B 1 89 ? -7.207 1.727 10.844 1 92.81 89 LEU B CA 1
ATOM 1889 C C . LEU B 1 89 ? -6.07 2.574 10.289 1 92.81 89 LEU B C 1
ATOM 1891 O O . LEU B 1 89 ? -5.051 2.768 10.953 1 92.81 89 LEU B O 1
ATOM 1895 N N . MET B 1 90 ? -6.281 3.105 9.117 1 96.19 90 MET B N 1
ATOM 1896 C CA . MET B 1 90 ? -5.242 3.895 8.469 1 96.19 90 MET B CA 1
ATOM 1897 C C . MET B 1 90 ? -5.012 5.211 9.203 1 96.19 90 MET B C 1
ATOM 1899 O O . MET B 1 90 ? -3.887 5.707 9.266 1 96.19 90 MET B O 1
ATOM 1903 N N . ILE B 1 91 ? -6.07 5.785 9.695 1 97.12 91 ILE B N 1
ATOM 1904 C CA . ILE B 1 91 ? -5.922 7.004 10.484 1 97.12 91 ILE B CA 1
ATOM 1905 C C . ILE B 1 91 ? -5.02 6.734 11.688 1 97.12 91 ILE B C 1
ATOM 1907 O O . ILE B 1 91 ? -4.07 7.48 11.938 1 97.12 91 ILE B O 1
ATOM 1911 N N . ASP B 1 92 ? -5.297 5.703 12.344 1 94.19 92 ASP B N 1
ATOM 1912 C CA . ASP B 1 92 ? -4.516 5.387 13.539 1 94.19 92 ASP B CA 1
ATOM 1913 C C . ASP B 1 92 ? -3.047 5.156 13.18 1 94.19 92 ASP B C 1
ATOM 1915 O O . ASP B 1 92 ? -2.152 5.664 13.859 1 94.19 92 ASP B O 1
ATOM 1919 N N . ASP B 1 93 ? -2.797 4.445 12.156 1 92.56 93 ASP B N 1
ATOM 1920 C CA . ASP B 1 93 ? -1.43 4.188 11.719 1 92.56 93 ASP B CA 1
ATOM 1921 C C . ASP B 1 93 ? -0.728 5.48 11.312 1 92.56 93 ASP B C 1
ATOM 1923 O O . ASP B 1 93 ? 0.438 5.691 11.656 1 92.56 93 ASP B O 1
ATOM 1927 N N . ALA B 1 94 ? -1.425 6.309 10.562 1 96.69 94 ALA B N 1
ATOM 1928 C CA . ALA B 1 94 ? -0.851 7.574 10.117 1 96.69 94 ALA B CA 1
ATOM 1929 C C . ALA B 1 94 ? -0.519 8.477 11.297 1 96.69 94 ALA B C 1
ATOM 1931 O O . ALA B 1 94 ? 0.565 9.062 11.359 1 96.69 94 ALA B O 1
ATOM 1932 N N . LEU B 1 95 ? -1.457 8.609 12.227 1 96.44 95 LEU B N 1
ATOM 1933 C CA . LEU B 1 95 ? -1.237 9.445 13.406 1 96.44 95 LEU B CA 1
ATOM 1934 C C . LEU B 1 95 ? -0.036 8.961 14.203 1 96.44 95 LEU B C 1
ATOM 1936 O O . LEU B 1 95 ? 0.807 9.758 14.617 1 96.44 95 LEU B O 1
ATOM 1940 N N . MET B 1 96 ? 0.019 7.715 14.336 1 92.31 96 MET B N 1
ATOM 1941 C CA . MET B 1 96 ? 1.122 7.137 15.102 1 92.31 96 MET B CA 1
ATOM 1942 C C . MET B 1 96 ? 2.453 7.367 14.391 1 92.31 96 MET B C 1
ATOM 1944 O O . MET B 1 96 ? 3.422 7.812 15.016 1 92.31 96 MET B O 1
ATOM 1948 N N . THR B 1 97 ? 2.508 7.133 13.164 1 93.88 97 THR B N 1
ATOM 1949 C CA . THR B 1 97 ? 3.75 7.203 12.406 1 93.88 97 THR B CA 1
ATOM 1950 C C . THR B 1 97 ? 4.184 8.648 12.211 1 93.88 97 THR B C 1
ATOM 1952 O O . THR B 1 97 ? 5.312 9.016 12.539 1 93.88 97 THR B O 1
ATOM 1955 N N . LEU B 1 98 ? 3.27 9.5 11.797 1 97.31 98 LEU B N 1
ATOM 1956 C CA . LEU B 1 98 ? 3.631 10.859 11.391 1 97.31 98 LEU B CA 1
ATOM 1957 C C . LEU B 1 98 ? 3.893 11.734 12.609 1 97.31 98 LEU B C 1
ATOM 1959 O O . LEU B 1 98 ? 4.566 12.766 12.508 1 97.31 98 LEU B O 1
ATOM 1963 N N . ALA B 1 99 ? 3.359 11.367 13.773 1 96.06 99 ALA B N 1
ATOM 1964 C CA . ALA B 1 99 ? 3.59 12.133 15 1 96.06 99 ALA B CA 1
ATOM 1965 C C . ALA B 1 99 ? 5.082 12.219 15.312 1 96.06 99 ALA B C 1
ATOM 1967 O O . ALA B 1 99 ? 5.535 13.203 15.898 1 96.06 99 ALA B O 1
ATOM 1968 N N . ARG B 1 100 ? 5.824 11.312 14.844 1 95.06 100 ARG B N 1
ATOM 1969 C CA . ARG B 1 100 ? 7.254 11.25 15.141 1 95.06 100 ARG B CA 1
ATOM 1970 C C . ARG B 1 100 ? 8.039 12.195 14.25 1 95.06 100 ARG B C 1
ATOM 1972 O O . ARG B 1 100 ? 9.227 12.438 14.477 1 95.06 100 ARG B O 1
ATOM 1979 N N . TYR B 1 101 ? 7.426 12.797 13.328 1 97.12 101 TYR B N 1
ATOM 1980 C CA . TYR B 1 101 ? 8.148 13.578 12.328 1 97.12 101 TYR B CA 1
ATOM 1981 C C . TYR B 1 101 ? 7.664 15.023 12.312 1 97.12 101 TYR B C 1
ATOM 1983 O O . TYR B 1 101 ? 8.008 15.789 11.406 1 97.12 101 TYR B O 1
ATOM 1991 N N . ARG B 1 102 ? 6.863 15.383 13.289 1 96.12 102 ARG B N 1
ATOM 1992 C CA . ARG B 1 102 ? 6.367 16.75 13.414 1 96.12 102 ARG B CA 1
ATOM 1993 C C . ARG B 1 102 ? 7.504 17.719 13.727 1 96.12 102 ARG B C 1
ATOM 1995 O O . ARG B 1 102 ? 8.516 17.328 14.305 1 96.12 102 ARG B O 1
ATOM 2002 N N . PRO B 1 103 ? 7.348 18.891 13.336 1 96.75 103 PRO B N 1
ATOM 2003 C CA . PRO B 1 103 ? 6.266 19.5 12.555 1 96.75 103 PRO B CA 1
ATOM 2004 C C . PRO B 1 103 ? 6.508 19.406 11.047 1 96.75 103 PRO B C 1
ATOM 2006 O O . PRO B 1 103 ? 5.586 19.625 10.258 1 96.75 103 PRO B O 1
ATOM 2009 N N . ARG B 1 104 ? 7.828 19.281 10.664 1 97.06 104 ARG B N 1
ATOM 2010 C CA . ARG B 1 104 ? 8.234 19.156 9.266 1 97.06 104 ARG B CA 1
ATOM 2011 C C . ARG B 1 104 ? 9.266 18.062 9.078 1 97.06 104 ARG B C 1
ATOM 2013 O O . ARG B 1 104 ? 10.148 17.875 9.922 1 97.06 104 ARG B O 1
ATOM 2020 N N . PHE B 1 105 ? 9.219 17.375 8.008 1 97.25 105 PHE B N 1
ATOM 2021 C CA . PHE B 1 105 ? 10.211 16.375 7.617 1 97.25 105 PHE B CA 1
ATOM 2022 C C . PHE B 1 105 ? 10.258 16.219 6.102 1 97.25 105 PHE B C 1
ATOM 2024 O O . PHE B 1 105 ? 9.219 16.234 5.438 1 97.25 105 PHE B O 1
ATOM 2031 N N . LEU B 1 106 ? 11.375 16.188 5.461 1 96.19 106 LEU B N 1
ATOM 2032 C CA . LEU B 1 106 ? 11.602 16.141 4.023 1 96.19 106 LEU B CA 1
ATOM 2033 C C . LEU B 1 106 ? 10.883 17.266 3.309 1 96.19 106 LEU B C 1
ATOM 2035 O O . LEU B 1 106 ? 10.383 17.094 2.193 1 96.19 106 LEU B O 1
ATOM 2039 N N . GLY B 1 107 ? 10.68 18.359 4.082 1 96.81 107 GLY B N 1
ATOM 2040 C CA . GLY B 1 107 ? 10.07 19.531 3.492 1 96.81 107 GLY B CA 1
ATOM 2041 C C . GLY B 1 107 ? 8.555 19.531 3.58 1 96.81 107 GLY B C 1
ATOM 2042 O O . GLY B 1 107 ? 7.91 20.531 3.244 1 96.81 107 GLY B O 1
ATOM 2043 N N . VAL B 1 108 ? 7.965 18.453 4.02 1 98.31 108 VAL B N 1
ATOM 2044 C CA . VAL B 1 108 ? 6.512 18.344 4.105 1 98.31 108 VAL B CA 1
ATOM 2045 C C . VAL B 1 108 ? 6.035 18.891 5.449 1 98.31 108 VAL B C 1
ATOM 2047 O O . VAL B 1 108 ? 6.613 18.578 6.492 1 98.31 108 VAL B O 1
ATOM 2050 N N . HIS B 1 109 ? 5.047 19.75 5.422 1 98.44 109 HIS B N 1
ATOM 2051 C CA . HIS B 1 109 ? 4.402 20.203 6.645 1 98.44 109 HIS B CA 1
ATOM 2052 C C . HIS B 1 109 ? 3.404 19.172 7.164 1 98.44 109 HIS B C 1
ATOM 2054 O O . HIS B 1 109 ? 2.398 18.891 6.508 1 98.44 109 HIS B O 1
ATOM 2060 N N . ILE B 1 110 ? 3.582 18.75 8.32 1 98.19 110 ILE B N 1
ATOM 2061 C CA . ILE B 1 110 ? 2.883 17.562 8.812 1 98.19 110 ILE B CA 1
ATOM 2062 C C . ILE B 1 110 ? 1.631 18 9.578 1 98.19 110 ILE B C 1
ATOM 2064 O O . ILE B 1 110 ? 0.626 17.281 9.586 1 98.19 110 ILE B O 1
ATOM 2068 N N . GLU B 1 111 ? 1.618 19.094 10.156 1 98.12 111 GLU B N 1
ATOM 2069 C CA . GLU B 1 111 ? 0.575 19.531 11.078 1 98.12 111 GLU B CA 1
ATOM 2070 C C . GLU B 1 111 ? -0.791 19.547 10.398 1 98.12 111 GLU B C 1
ATOM 2072 O O . GLU B 1 111 ? -1.77 19.031 10.945 1 98.12 111 GLU B O 1
ATOM 2077 N N . PRO B 1 112 ? -0.85 20.109 9.195 1 98.25 112 PRO B N 1
ATOM 2078 C CA . PRO B 1 112 ? -2.172 20.125 8.57 1 98.25 112 PRO B CA 1
ATOM 2079 C C . PRO B 1 112 ? -2.715 18.719 8.312 1 98.25 112 PRO B C 1
ATOM 2081 O O . PRO B 1 112 ? -3.926 18.5 8.383 1 98.25 112 PRO B O 1
ATOM 2084 N N . ILE B 1 113 ? -1.883 17.797 8.016 1 98.62 113 ILE B N 1
ATOM 2085 C CA . ILE B 1 113 ? -2.289 16.422 7.738 1 98.62 113 ILE B CA 1
ATOM 2086 C C . ILE B 1 113 ? -2.818 15.773 9.016 1 98.62 113 ILE B C 1
ATOM 2088 O O . ILE B 1 113 ? -3.906 15.195 9.023 1 98.62 113 ILE B O 1
ATOM 2092 N N . LEU B 1 114 ? -2.047 15.945 10.07 1 98.44 114 LEU B N 1
ATOM 2093 C CA . LEU B 1 114 ? -2.459 15.375 11.352 1 98.44 114 LEU B CA 1
ATOM 2094 C C . LEU B 1 114 ? -3.779 15.984 11.812 1 98.44 114 LEU B C 1
ATOM 2096 O O . LEU B 1 114 ? -4.66 15.273 12.297 1 98.44 114 LEU B O 1
ATOM 2100 N N . ALA B 1 115 ? -3.887 17.234 11.672 1 97.88 115 ALA B N 1
ATOM 2101 C CA . ALA B 1 115 ? -5.113 17.922 12.078 1 97.88 115 ALA B CA 1
ATOM 2102 C C . ALA B 1 115 ? -6.32 17.391 11.305 1 97.88 115 ALA B C 1
ATOM 2104 O O . ALA B 1 115 ? -7.383 17.156 11.891 1 97.88 115 ALA B O 1
ATOM 2105 N N . ALA B 1 116 ? -6.172 17.172 10.039 1 98.12 116 ALA B N 1
ATOM 2106 C CA . ALA B 1 116 ? -7.246 16.641 9.203 1 98.12 116 ALA B CA 1
ATOM 2107 C C . ALA B 1 116 ? -7.68 15.258 9.68 1 98.12 116 ALA B C 1
ATOM 2109 O O . ALA B 1 116 ? -8.875 14.969 9.766 1 98.12 116 ALA B O 1
ATOM 2110 N N . LEU B 1 117 ? -6.738 14.453 9.984 1 98.38 117 LEU B N 1
ATOM 2111 C CA . LEU B 1 117 ? -7.031 13.086 10.398 1 98.38 117 LEU B CA 1
ATOM 2112 C C . LEU B 1 117 ? -7.672 13.062 11.781 1 98.38 117 LEU B C 1
ATOM 2114 O O . LEU B 1 117 ? -8.578 12.266 12.039 1 98.38 117 LEU B O 1
ATOM 2118 N N . GLN B 1 118 ? -7.164 13.898 12.641 1 97.88 118 GLN B N 1
ATOM 2119 C CA . GLN B 1 118 ? -7.711 13.992 13.992 1 97.88 118 GLN B CA 1
ATOM 2120 C C . GLN B 1 118 ? -9.164 14.453 13.961 1 97.88 118 GLN B C 1
ATOM 2122 O O . GLN B 1 118 ? -9.977 14.023 14.789 1 97.88 118 GLN B O 1
ATOM 2127 N N . GLU B 1 119 ? -9.438 15.281 13.023 1 97.44 119 GLU B N 1
ATOM 2128 C CA . GLU B 1 119 ? -10.812 15.742 12.867 1 97.44 119 GLU B CA 1
ATOM 2129 C C . GLU B 1 119 ? -11.688 14.664 12.242 1 97.44 119 GLU B C 1
ATOM 2131 O O . GLU B 1 119 ? -12.875 14.555 12.57 1 97.44 119 GLU B O 1
ATOM 2136 N N . LEU B 1 120 ? -11.164 13.906 11.398 1 97.81 120 LEU B N 1
ATOM 2137 C CA . LEU B 1 120 ? -11.914 12.898 10.648 1 97.81 120 LEU B CA 1
ATOM 2138 C C . LEU B 1 120 ? -12.211 11.68 11.516 1 97.81 120 LEU B C 1
ATOM 2140 O O . LEU B 1 120 ? -13.297 11.102 11.422 1 97.81 120 LEU B O 1
ATOM 2144 N N . ARG B 1 121 ? -11.344 11.312 12.383 1 97.81 121 ARG B N 1
ATOM 2145 C CA . ARG B 1 121 ? -11.406 10.062 13.125 1 97.81 121 ARG B CA 1
ATOM 2146 C C . ARG B 1 121 ? -12.711 9.945 13.906 1 97.81 121 ARG B C 1
ATOM 2148 O O . ARG B 1 121 ? -13.438 8.961 13.773 1 97.81 121 ARG B O 1
ATOM 2155 N N . PRO B 1 122 ? -13.109 10.992 14.711 1 97.69 122 PRO B N 1
ATOM 2156 C CA . PRO B 1 122 ? -14.336 10.852 15.508 1 97.69 122 PRO B CA 1
ATOM 2157 C C . PRO B 1 122 ? -15.586 10.742 14.641 1 97.69 122 PRO B C 1
ATOM 2159 O O . PRO B 1 122 ? -16.594 10.172 15.07 1 97.69 122 PRO B O 1
ATOM 2162 N N . LEU B 1 123 ? -15.547 11.219 13.422 1 97.19 123 LEU B N 1
ATOM 2163 C CA . LEU B 1 123 ? -16.703 11.148 12.531 1 97.19 123 LEU B CA 1
ATOM 2164 C C . LEU B 1 123 ? -16.891 9.727 12.016 1 97.19 123 LEU B C 1
ATOM 2166 O O . LEU B 1 123 ? -17.984 9.367 11.578 1 97.19 123 LEU B O 1
ATOM 2170 N N . LEU B 1 124 ? -15.852 8.945 12.07 1 97.44 124 LEU B N 1
ATOM 2171 C CA . LEU B 1 124 ? -15.914 7.602 11.516 1 97.44 124 LEU B CA 1
ATOM 2172 C C . LEU B 1 124 ? -16.25 6.578 12.602 1 97.44 124 LEU B C 1
ATOM 2174 O O . LEU B 1 124 ? -16.75 5.492 12.297 1 97.44 124 LEU B O 1
ATOM 2178 N N . VAL B 1 125 ? -15.93 6.926 13.805 1 96.31 125 VAL B N 1
ATOM 2179 C CA . VAL B 1 125 ? -16.172 6.016 14.922 1 96.31 125 VAL B CA 1
ATOM 2180 C C . VAL B 1 125 ? -17.672 5.723 15.031 1 96.31 125 VAL B C 1
ATOM 2182 O O . VAL B 1 125 ? -18.484 6.648 15.055 1 96.31 125 VAL B O 1
ATOM 2185 N N . GLY B 1 126 ? -18.078 4.473 15.039 1 95.25 126 GLY B N 1
ATOM 2186 C CA . GLY B 1 126 ? -19.469 4.078 15.211 1 95.25 126 GLY B CA 1
ATOM 2187 C C . GLY B 1 126 ? -20.172 3.791 13.891 1 95.25 126 GLY B C 1
ATOM 2188 O O . GLY B 1 126 ? -21.281 3.25 13.875 1 95.25 126 GLY B O 1
ATOM 2189 N N . LEU B 1 127 ? -19.547 4.184 12.82 1 96.5 127 LEU B N 1
ATOM 2190 C CA . LEU B 1 127 ? -20.125 3.869 11.523 1 96.5 127 LEU B CA 1
ATOM 2191 C C . LEU B 1 127 ? -19.984 2.385 11.203 1 96.5 127 LEU B C 1
ATOM 2193 O O . LEU B 1 127 ? -19.047 1.734 11.672 1 96.5 127 LEU B O 1
ATOM 2197 N N . ALA B 1 128 ? -20.922 1.933 10.422 1 97 128 ALA B N 1
ATOM 2198 C CA . ALA B 1 128 ? -20.719 0.597 9.859 1 97 128 ALA B CA 1
ATOM 2199 C C . ALA B 1 128 ? -19.516 0.56 8.922 1 97 128 ALA B C 1
ATOM 2201 O O . ALA B 1 128 ? -19.141 1.583 8.352 1 97 128 ALA B O 1
ATOM 2202 N N . PRO B 1 129 ? -18.891 -0.601 8.75 1 93.5 129 PRO B N 1
ATOM 2203 C CA . PRO B 1 129 ? -17.672 -0.714 7.957 1 93.5 129 PRO B CA 1
ATOM 2204 C C . PRO B 1 129 ? -17.828 -0.157 6.547 1 93.5 129 PRO B C 1
ATOM 2206 O O . PRO B 1 129 ? -16.891 0.413 5.996 1 93.5 129 PRO B O 1
ATOM 2209 N N . ASP B 1 130 ? -19 -0.299 5.953 1 93.69 130 ASP B N 1
ATOM 2210 C CA . ASP B 1 130 ? -19.172 0.088 4.559 1 93.69 130 ASP B CA 1
ATOM 2211 C C . ASP B 1 130 ? -20.172 1.236 4.43 1 93.69 130 ASP B C 1
ATOM 2213 O O . ASP B 1 130 ? -20.797 1.406 3.383 1 93.69 130 ASP B O 1
ATOM 2217 N N . ASP B 1 131 ? -20.375 2.039 5.445 1 96.75 131 ASP B N 1
ATOM 2218 C CA . ASP B 1 131 ? -21.25 3.209 5.426 1 96.75 131 ASP B CA 1
ATOM 2219 C C . ASP B 1 131 ? -20.75 4.25 4.426 1 96.75 131 ASP B C 1
ATOM 2221 O O . ASP B 1 131 ? -19.609 4.188 3.979 1 96.75 131 ASP B O 1
ATOM 2225 N N . GLU B 1 132 ? -21.641 5.184 4.137 1 95.88 132 GLU B N 1
ATOM 2226 C CA . GLU B 1 132 ? -21.266 6.293 3.268 1 95.88 132 GLU B CA 1
ATOM 2227 C C . GLU B 1 132 ? -20.312 7.258 3.975 1 95.88 132 GLU B C 1
ATOM 2229 O O . GLU B 1 132 ? -20.281 7.305 5.207 1 95.88 132 GLU B O 1
ATOM 2234 N N . CYS B 1 133 ? -19.516 7.973 3.195 1 94.81 133 CYS B N 1
ATOM 2235 C CA . CYS B 1 133 ? -18.688 9.039 3.734 1 94.81 133 CYS B CA 1
ATOM 2236 C C . CYS B 1 133 ? -19.516 10.008 4.57 1 94.81 133 CYS B C 1
ATOM 2238 O O . CYS B 1 133 ? -20.531 10.531 4.102 1 94.81 133 CYS B O 1
ATOM 2240 N N . PRO B 1 134 ? -19.109 10.297 5.703 1 94.5 134 PRO B N 1
ATOM 2241 C CA . PRO B 1 134 ? -19.906 11.133 6.602 1 94.5 134 PRO B CA 1
ATOM 2242 C C . PRO B 1 134 ? -19.719 12.633 6.336 1 94.5 134 PRO B C 1
ATOM 2244 O O . PRO B 1 134 ? -20.422 13.453 6.926 1 94.5 134 PRO B O 1
ATOM 2247 N N . LEU B 1 135 ? -18.797 13 5.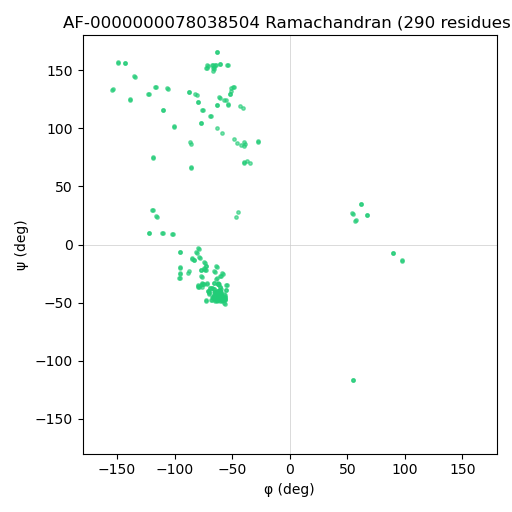633 1 90.56 135 LEU B N 1
ATOM 2248 C CA . LEU B 1 135 ? -18.5 14.383 5.293 1 90.56 135 LEU B CA 1
ATOM 2249 C C . LEU B 1 135 ? -18.797 14.656 3.824 1 90.56 135 LEU B C 1
ATOM 2251 O O . LEU B 1 135 ? -18.188 14.055 2.938 1 90.56 135 LEU B O 1
ATOM 2255 N N . TYR B 1 136 ? -19.844 15.602 3.584 1 90 136 TYR B N 1
ATOM 2256 C CA . TYR B 1 136 ? -20.156 16.016 2.221 1 90 136 TYR B CA 1
ATOM 2257 C C . TYR B 1 136 ? -20.422 17.516 2.15 1 90 136 TYR B C 1
ATOM 2259 O O . TYR B 1 136 ? -21.234 18.047 2.908 1 90 136 TYR B O 1
ATOM 2267 N N . PRO B 1 137 ? -19.703 18.328 1.274 1 91.81 137 PRO B N 1
ATOM 2268 C CA . PRO B 1 137 ? -18.578 17.812 0.471 1 91.81 137 PRO B CA 1
ATOM 2269 C C . PRO B 1 137 ? -17.391 17.391 1.319 1 91.81 137 PRO B C 1
ATOM 2271 O O . PRO B 1 137 ? -17.234 17.859 2.455 1 91.81 137 PRO B O 1
ATOM 2274 N N . PHE B 1 138 ? -16.594 16.422 0.885 1 92.12 138 PHE B N 1
ATOM 2275 C CA . PHE B 1 138 ? -15.383 15.977 1.583 1 92.12 138 PHE B CA 1
ATOM 2276 C C . PHE B 1 138 ? -14.242 16.953 1.361 1 92.12 138 PHE B C 1
ATOM 2278 O O . PHE B 1 138 ? -13.711 17.062 0.253 1 92.12 138 PHE B O 1
ATOM 2285 N N . VAL B 1 139 ? -13.961 17.734 2.402 1 94.31 139 VAL B N 1
ATOM 2286 C CA . VAL B 1 139 ? -12.922 18.766 2.312 1 94.31 139 VAL B CA 1
ATOM 2287 C C . VAL B 1 139 ? -11.805 18.453 3.311 1 94.31 139 VAL B C 1
ATOM 2289 O O . VAL B 1 139 ? -12.07 18.031 4.441 1 94.31 139 VAL B O 1
ATOM 2292 N N . TYR B 1 140 ? -10.625 18.578 2.873 1 96.75 140 TYR B N 1
ATOM 2293 C CA . TYR B 1 140 ? -9.43 18.453 3.705 1 96.75 140 TYR B CA 1
ATOM 2294 C C . TYR B 1 140 ? -8.359 19.438 3.277 1 96.75 140 TYR B C 1
ATOM 2296 O O . TYR B 1 140 ? -8.398 19.969 2.164 1 96.75 140 TYR B O 1
ATOM 2304 N N . PRO B 1 141 ? -7.426 19.812 4.188 1 97.81 141 PRO B N 1
ATOM 2305 C CA . PRO B 1 141 ? -6.445 20.859 3.879 1 97.81 141 PRO B CA 1
ATOM 2306 C C . PRO B 1 141 ? -5.559 20.5 2.688 1 97.81 141 PRO B C 1
ATOM 2308 O O . PRO B 1 141 ? -5.344 19.312 2.406 1 97.81 141 PRO B O 1
ATOM 2311 N N . LYS B 1 142 ? -5.059 21.516 2.078 1 98 142 LYS B N 1
ATOM 2312 C CA . LYS B 1 142 ? -4.105 21.328 0.986 1 98 142 LYS B CA 1
ATOM 2313 C C . LYS B 1 142 ? -2.803 20.719 1.493 1 98 142 LYS B C 1
ATOM 2315 O O . LYS B 1 142 ? -2.473 20.844 2.676 1 98 142 LYS B O 1
ATOM 2320 N N . PHE B 1 143 ? -2.141 20.047 0.553 1 98.38 143 PHE B N 1
ATOM 2321 C CA . PHE B 1 143 ? -0.829 19.5 0.867 1 98.38 143 PHE B CA 1
ATOM 2322 C C . PHE B 1 143 ? 0.232 20.594 0.872 1 98.38 143 PHE B C 1
ATOM 2324 O O . PHE B 1 143 ? 0.511 21.203 -0.165 1 98.38 143 PHE B O 1
ATOM 2331 N N . GLU B 1 144 ? 0.823 20.828 2.062 1 98.31 144 GLU B N 1
ATOM 2332 C CA . GLU B 1 144 ? 1.787 21.906 2.217 1 98.31 144 GLU B CA 1
ATOM 2333 C C . GLU B 1 144 ? 3.213 21.375 2.316 1 98.31 144 GLU B C 1
ATOM 2335 O O . GLU B 1 144 ? 3.457 20.375 2.994 1 98.31 144 GLU B O 1
ATOM 2340 N N . TYR B 1 145 ? 4.09 21.984 1.588 1 97.56 145 TYR B N 1
ATOM 2341 C CA . TYR B 1 145 ? 5.496 21.609 1.6 1 97.56 145 TYR B CA 1
ATOM 2342 C C . TYR B 1 145 ? 6.391 22.812 1.339 1 97.56 145 TYR B C 1
ATOM 2344 O O . TYR B 1 145 ? 5.926 23.844 0.853 1 97.56 145 TYR B O 1
ATOM 2352 N N . SER B 1 146 ? 7.648 22.75 1.793 1 93.31 146 SER B N 1
ATOM 2353 C CA . SER B 1 146 ? 8.641 23.781 1.542 1 93.31 146 SER B CA 1
ATOM 2354 C C . SER B 1 146 ? 9.867 23.219 0.832 1 93.31 146 SER B C 1
ATOM 2356 O O . SER B 1 146 ? 10.297 22.094 1.118 1 93.31 146 SER B O 1
ATOM 2358 N N . VAL B 1 147 ? 10.352 23.781 -0.271 1 76.94 147 VAL B N 1
ATOM 2359 C CA . VAL B 1 147 ? 11.531 23.391 -1.028 1 76.94 147 VAL B CA 1
ATOM 2360 C C . VAL B 1 147 ? 12.781 23.969 -0.37 1 76.94 147 VAL B C 1
ATOM 2362 O O . VAL B 1 147 ? 12.727 25.031 0.254 1 76.94 147 VAL B O 1
#

Secondary structure (DSSP, 8-state):
----------PPPP-THHHHT--HHHHHHHHHTT-HHHHHHHHHHHHHHHHTT-SSGGG-HHHHHHHHHHHHHHHHHHHHTT-HHHHHHHHHHHHHHHGGG-SEETTEE-HHHHHHHHHHHHHHTT--TTPPPSSSS---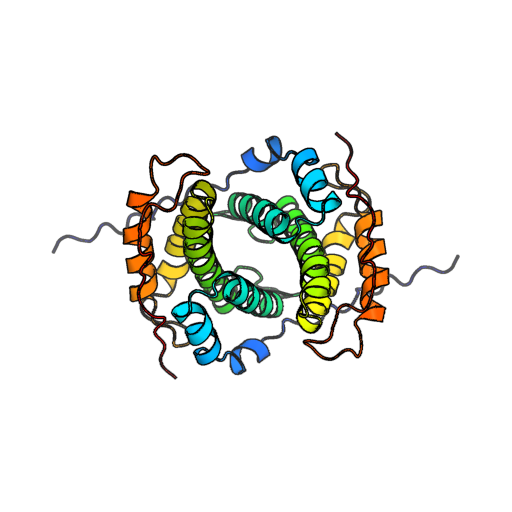----B--/----------PPPP-THHHHT--HHHHHHHHHTT-HHHHHHHHHHHHHHHHTT-SSGGG-HHHHHHHHHHHHHHHHHHHHTT-HHHHHHHHHHHHHHHGGG-SEETTEE-HHHHHHHHHHHHHHTT--TTPPPSSSS-------B--

pLDDT: mean 88.47, std 16.94, range [24.06, 98.62]

Sequence (294 aa):
MKLLDLSPTHFAPPDRQVLSNLDWSEAAAMWDSNQLGALHDWLNERWSRLIQNSPAGMRDPEAEFLQGLAFAVLALFFTQNRNQEGALLMIDDALMTLARYRPRFLGVHIEPILAALQELRPLLVGLAPDDECPLYPFVYPKFEYSVMKLLDLSPTHFAPPDRQVLSNLDWSEAAAMWDSNQLGALHDWLNERWSRLIQNSPAGMRDPEAEFLQGLAFAVLALFFTQNRNQEGALLMIDDALMTLARYRPRFLGVHIEPILAALQELRPLLVGLAPDDECPLYPFVYPKFEYSV

Nearest PDB structures (foldseek):
  6hc2-assembly4_S  TM=6.144E-01  e=5.348E+00  Homo sapiens
  4wnf-assembly1_A  TM=6.483E-01  e=5.973E+00  Homo sapiens
  7r5j-assembly1_00  TM=4.608E-01  e=6.671E+00  Homo sapiens
  6hc2-assembly4_S  TM=6.142E-01  e=5.224E+00  Homo sapiens
  4wnf-assembly1_A  TM=6.306E-01  e=6.158E+00  Homo sapiens